Protein AF-A0A917G475-F1 (afdb_monomer)

Radius of gyration: 17.86 Å; Cα contacts (8 Å, |Δi|>4): 282; chains: 1; bounding box: 46×45×44 Å

Structure (mmCIF, N/CA/C/O backbone):
data_AF-A0A917G475-F1
#
_entry.id   AF-A0A917G475-F1
#
loop_
_atom_site.group_PDB
_atom_site.id
_atom_site.type_symbol
_atom_site.label_atom_id
_atom_site.label_alt_id
_atom_site.label_comp_id
_atom_site.label_asym_id
_atom_site.label_entity_id
_atom_site.label_seq_id
_atom_site.pdbx_PDB_ins_code
_atom_site.Cartn_x
_atom_site.Cartn_y
_atom_site.Cartn_z
_atom_site.occupancy
_atom_site.B_iso_or_equiv
_atom_site.auth_seq_id
_atom_site.auth_comp_id
_atom_site.auth_asym_id
_atom_site.auth_atom_id
_atom_site.pdbx_PDB_model_num
ATOM 1 N N . MET A 1 1 ? -3.497 0.082 2.654 1.00 96.75 1 MET A N 1
ATOM 2 C CA . MET A 1 1 ? -2.909 1.349 2.178 1.00 96.75 1 MET A CA 1
ATOM 3 C C . MET A 1 1 ? -2.869 1.284 0.666 1.00 96.75 1 MET A C 1
ATOM 5 O O . MET A 1 1 ? -2.456 0.251 0.159 1.00 96.75 1 MET A O 1
ATOM 9 N N . GLY A 1 2 ? -3.393 2.306 -0.017 1.00 96.62 2 GLY A N 1
ATOM 10 C CA . GLY A 1 2 ? -3.832 2.210 -1.417 1.00 96.62 2 GLY A CA 1
ATOM 11 C C . GLY A 1 2 ? -4.853 1.091 -1.596 1.00 96.62 2 GLY A C 1
ATOM 12 O O . GLY A 1 2 ? -4.632 0.148 -2.344 1.00 96.62 2 GLY A O 1
ATOM 13 N N . ALA A 1 3 ? -5.928 1.133 -0.800 1.00 96.94 3 ALA A N 1
ATOM 14 C CA . ALA A 1 3 ? -6.887 0.031 -0.708 1.00 96.94 3 ALA A CA 1
ATOM 15 C C . ALA A 1 3 ? -7.557 -0.314 -2.051 1.00 96.94 3 ALA A C 1
ATOM 17 O O . ALA A 1 3 ? -7.981 -1.453 -2.246 1.00 96.94 3 ALA A O 1
ATOM 18 N N . GLY A 1 4 ? -7.665 0.645 -2.969 1.00 95.81 4 GLY A N 1
ATOM 19 C CA . GLY A 1 4 ? -8.257 0.488 -4.284 1.00 95.81 4 GLY A CA 1
ATOM 20 C C . GLY A 1 4 ? -9.635 -0.148 -4.188 1.00 95.81 4 GLY A C 1
ATOM 21 O O . GLY A 1 4 ? -10.547 0.364 -3.540 1.00 95.81 4 GLY A O 1
ATOM 22 N N . LEU A 1 5 ? -9.763 -1.316 -4.814 1.00 96.06 5 LEU A N 1
ATOM 23 C CA . LEU A 1 5 ? -10.962 -2.152 -4.787 1.00 96.06 5 LEU A CA 1
ATOM 24 C C . LEU A 1 5 ? -10.826 -3.405 -3.909 1.00 96.06 5 LEU A C 1
ATOM 26 O O . LEU A 1 5 ? -11.651 -4.311 -4.032 1.00 96.06 5 LEU A O 1
ATOM 30 N N . ASP A 1 6 ? -9.820 -3.487 -3.032 1.00 96.81 6 ASP A N 1
ATOM 31 C CA . ASP A 1 6 ? -9.699 -4.604 -2.089 1.00 96.81 6 ASP A CA 1
ATOM 32 C C . ASP A 1 6 ? -10.989 -4.731 -1.263 1.00 96.81 6 ASP A C 1
ATOM 34 O O . ASP A 1 6 ? -11.575 -3.745 -0.829 1.00 96.81 6 ASP A O 1
ATOM 38 N N . THR A 1 7 ? -11.466 -5.954 -1.069 1.00 96.06 7 THR A N 1
ATOM 39 C CA . THR A 1 7 ? -12.686 -6.268 -0.315 1.00 96.06 7 THR A CA 1
ATOM 40 C C . THR A 1 7 ? -12.391 -7.014 0.984 1.00 96.06 7 THR A C 1
ATOM 42 O O . THR A 1 7 ? -13.307 -7.573 1.585 1.00 96.06 7 THR A O 1
ATOM 45 N N . PHE A 1 8 ? -11.137 -7.042 1.452 1.00 96.69 8 PHE A N 1
ATOM 46 C CA . PHE A 1 8 ? -10.737 -7.702 2.698 1.00 96.69 8 PHE A CA 1
ATOM 47 C C . PHE A 1 8 ? -11.656 -7.344 3.875 1.00 96.69 8 PHE A C 1
ATOM 49 O O . PHE A 1 8 ? -12.210 -8.249 4.504 1.00 96.69 8 PHE A O 1
ATOM 56 N N . GLY A 1 9 ? -11.904 -6.048 4.100 1.00 96.12 9 GLY A N 1
ATOM 57 C CA . GLY A 1 9 ? -12.791 -5.553 5.160 1.00 96.12 9 GLY A CA 1
ATOM 58 C C . GLY A 1 9 ? -14.243 -6.041 5.063 1.00 96.12 9 GLY A C 1
ATOM 59 O O . GLY A 1 9 ? -14.955 -6.078 6.060 1.00 96.12 9 GLY A O 1
ATOM 60 N N . PHE A 1 10 ? -14.676 -6.466 3.875 1.00 96.00 10 PHE A N 1
ATOM 61 C CA . PHE A 1 10 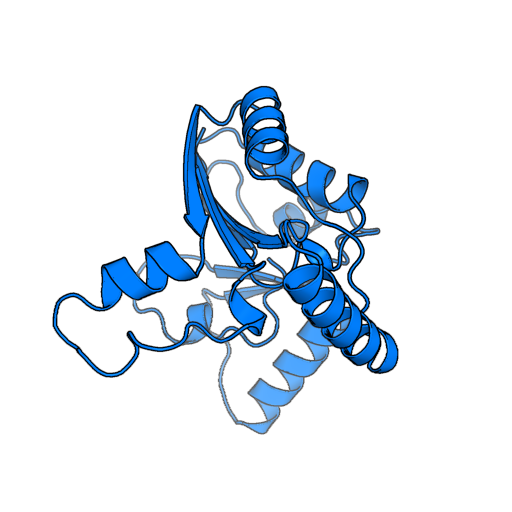? -16.033 -6.936 3.588 1.00 96.00 10 PHE A CA 1
ATOM 62 C C . PHE A 1 10 ? -16.173 -8.459 3.681 1.00 96.00 10 PHE A C 1
ATOM 64 O O . PHE A 1 10 ? -17.289 -8.965 3.780 1.00 96.00 10 PHE A O 1
ATOM 71 N N . ARG A 1 11 ? -15.059 -9.201 3.634 1.00 94.75 11 ARG A N 1
ATOM 72 C CA . ARG A 1 11 ? -15.061 -10.672 3.543 1.00 94.75 11 ARG A CA 1
ATOM 73 C C . ARG A 1 11 ? -14.448 -11.384 4.745 1.00 94.75 11 ARG A C 1
ATOM 75 O O . ARG A 1 11 ? -14.665 -12.585 4.895 1.00 94.75 11 ARG A O 1
ATOM 82 N N . HIS A 1 12 ? -13.659 -10.704 5.579 1.00 93.56 12 HIS A N 1
ATOM 83 C CA . HIS A 1 12 ? -13.027 -11.356 6.726 1.00 93.56 12 HIS A CA 1
ATOM 84 C C . HIS A 1 12 ? -14.031 -11.633 7.857 1.00 93.56 12 HIS A C 1
ATOM 86 O O . HIS A 1 12 ? -14.922 -10.837 8.137 1.00 93.56 12 HIS A O 1
ATOM 92 N N . SER A 1 13 ? -13.844 -12.736 8.587 1.00 92.06 13 SER A N 1
ATOM 93 C CA . SER A 1 13 ? -14.703 -13.126 9.720 1.00 92.06 13 SER A CA 1
ATOM 94 C C . SER A 1 13 ? -14.051 -12.924 11.096 1.00 92.06 13 SER A C 1
ATOM 96 O O . SER A 1 13 ? -14.588 -13.371 12.112 1.00 92.06 13 SER A O 1
ATOM 98 N N . HIS A 1 14 ? -12.876 -12.287 11.153 1.00 93.69 14 HIS A N 1
ATOM 99 C CA . HIS A 1 14 ? -12.138 -12.053 12.396 1.00 93.69 14 HIS A CA 1
ATOM 100 C C . HIS A 1 14 ? -12.883 -11.082 13.322 1.00 93.69 14 HIS A C 1
ATOM 102 O O . HIS A 1 14 ? -13.089 -9.916 12.990 1.00 93.69 14 HIS A O 1
ATOM 108 N N . ARG A 1 15 ? -13.282 -11.562 14.507 1.00 91.31 15 ARG A N 1
ATOM 109 C CA . ARG A 1 15 ? -13.940 -10.734 15.527 1.00 91.31 15 ARG A CA 1
ATOM 110 C C . ARG A 1 15 ? -12.929 -9.801 16.188 1.00 91.31 15 ARG A C 1
ATOM 112 O O . ARG A 1 15 ? -11.849 -10.241 16.560 1.00 91.31 15 ARG A O 1
ATOM 119 N N . GLY A 1 16 ? -13.311 -8.540 16.374 1.00 90.81 16 GLY A N 1
ATOM 120 C CA . GLY A 1 16 ? -12.466 -7.527 17.015 1.00 90.81 16 GLY A CA 1
ATOM 121 C C . GLY A 1 16 ? -11.413 -6.898 16.098 1.00 90.81 16 GLY A C 1
ATOM 122 O O . GLY A 1 16 ? -10.757 -5.955 16.521 1.00 90.81 16 GLY A O 1
ATOM 123 N N . LEU A 1 17 ? -11.284 -7.360 14.849 1.00 94.94 17 LEU A N 1
ATOM 124 C CA . LEU A 1 17 ? -10.421 -6.729 13.853 1.00 94.94 17 LEU A CA 1
ATOM 125 C C . LEU A 1 17 ? -11.104 -5.475 13.293 1.00 94.94 17 LEU A C 1
ATOM 127 O O . LEU A 1 17 ? -12.238 -5.557 12.825 1.00 94.94 17 LEU A O 1
ATOM 131 N N . GLN A 1 18 ? -10.412 -4.338 13.346 1.00 96.44 18 GLN A N 1
ATOM 132 C CA . GLN A 1 18 ? -10.797 -3.106 12.658 1.00 96.44 18 GLN A CA 1
ATOM 133 C C . GLN A 1 18 ? -9.976 -2.975 11.373 1.00 96.44 18 GLN A C 1
ATOM 135 O O . GLN A 1 18 ? -8.765 -3.195 11.389 1.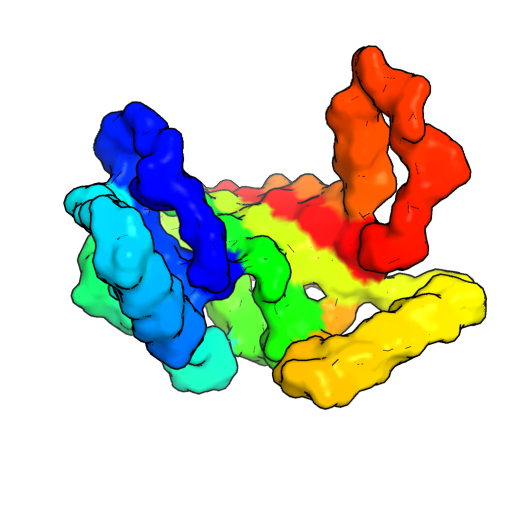00 96.44 18 GLN A O 1
ATOM 140 N N . THR A 1 19 ? -10.627 -2.609 10.273 1.00 97.81 19 THR A N 1
ATOM 141 C CA . THR A 1 19 ? -9.997 -2.400 8.968 1.00 97.81 19 THR A CA 1
ATOM 142 C C . THR A 1 19 ? -10.038 -0.918 8.618 1.00 97.81 19 THR A C 1
ATOM 144 O O . THR A 1 19 ? -11.112 -0.340 8.475 1.00 97.81 19 THR A O 1
ATOM 147 N N . PHE A 1 20 ? -8.864 -0.316 8.434 1.00 98.31 20 PHE A N 1
ATOM 148 C CA . PHE A 1 20 ? -8.720 1.054 7.947 1.00 98.31 20 PHE A CA 1
ATOM 149 C C . PHE A 1 20 ? -8.279 1.025 6.484 1.00 98.31 20 PHE A C 1
ATOM 151 O O . PHE A 1 20 ? -7.160 0.622 6.159 1.00 98.31 20 PHE A O 1
ATOM 158 N N . GLU A 1 21 ? -9.161 1.446 5.586 1.00 98.50 21 GLU A N 1
ATOM 159 C CA . GLU A 1 21 ? -8.865 1.535 4.162 1.00 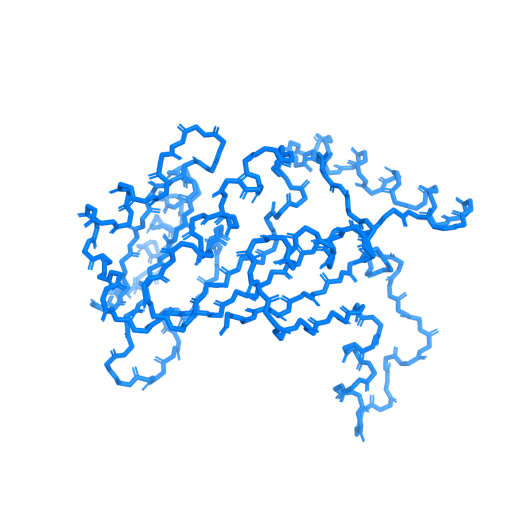98.50 21 GLU A CA 1
ATOM 160 C C . GLU A 1 21 ? -8.322 2.921 3.825 1.00 98.50 21 GLU A C 1
ATOM 162 O O . GLU A 1 21 ? -9.077 3.860 3.578 1.00 98.50 21 GLU A O 1
ATOM 167 N N . VAL A 1 22 ? -6.995 3.037 3.832 1.00 98.50 22 VAL A N 1
ATOM 168 C CA . VAL A 1 22 ? -6.284 4.247 3.403 1.00 98.50 22 VAL A CA 1
ATOM 169 C C . VAL A 1 22 ? -6.168 4.260 1.884 1.00 98.50 22 VAL A C 1
ATOM 171 O O . VAL A 1 22 ? -5.586 3.321 1.331 1.00 98.50 22 VAL A O 1
ATOM 174 N N . ASP A 1 23 ? -6.698 5.287 1.224 1.00 98.38 23 ASP A N 1
ATOM 175 C CA . ASP A 1 23 ? -6.610 5.453 -0.232 1.00 98.38 23 ASP A CA 1
ATOM 176 C C . ASP A 1 23 ? -6.931 6.887 -0.681 1.00 98.38 23 ASP A C 1
ATOM 178 O O . ASP A 1 23 ? -7.527 7.657 0.076 1.00 98.38 23 ASP A O 1
ATOM 182 N N . HIS A 1 24 ? -6.605 7.219 -1.930 1.00 97.50 24 HIS A N 1
ATOM 183 C CA . HIS A 1 24 ? -6.851 8.531 -2.514 1.00 97.50 24 HIS A CA 1
ATOM 184 C C . HIS A 1 24 ? -8.353 8.890 -2.462 1.00 97.50 24 HIS A C 1
ATOM 186 O O . HIS A 1 24 ? -9.199 8.046 -2.799 1.00 97.50 24 HIS A O 1
ATOM 192 N N . PRO A 1 25 ? -8.724 10.142 -2.109 1.00 97.75 25 PRO A N 1
ATOM 193 C CA . PRO A 1 25 ? -10.122 10.549 -1.953 1.00 97.75 25 PRO A CA 1
ATOM 194 C C . PRO A 1 25 ? -11.012 10.209 -3.159 1.00 97.75 25 PRO A C 1
ATOM 196 O O . PRO A 1 25 ? -12.151 9.771 -2.989 1.00 97.75 25 PRO A O 1
ATOM 199 N N . ALA A 1 26 ? -10.490 10.368 -4.381 1.00 96.56 26 ALA A N 1
ATOM 200 C CA . ALA A 1 26 ? -11.229 10.065 -5.609 1.00 96.56 26 ALA A CA 1
ATOM 201 C C . ALA A 1 26 ? -11.511 8.559 -5.781 1.00 96.56 26 ALA A C 1
ATOM 203 O O . ALA A 1 26 ? -12.654 8.178 -6.044 1.00 96.56 26 ALA A O 1
ATOM 204 N N . THR A 1 27 ? -10.505 7.700 -5.581 1.00 95.69 27 THR A N 1
ATOM 205 C CA . THR A 1 27 ? -10.641 6.236 -5.679 1.00 95.69 27 THR A CA 1
ATOM 206 C C . THR A 1 27 ? -11.612 5.716 -4.628 1.00 95.69 27 THR A C 1
ATOM 208 O O . THR A 1 27 ? -12.509 4.922 -4.922 1.00 95.69 27 THR A O 1
ATOM 211 N N . GLN A 1 28 ? -11.504 6.238 -3.408 1.00 97.00 28 GLN A N 1
ATOM 212 C CA . GLN A 1 28 ? -12.368 5.855 -2.304 1.00 97.00 28 GLN A CA 1
ATOM 213 C C . GLN A 1 28 ? -13.823 6.299 -2.523 1.00 97.00 28 GLN A C 1
ATOM 215 O O . GLN A 1 28 ? -14.749 5.518 -2.288 1.00 97.00 28 GLN A O 1
ATOM 220 N N . ALA A 1 29 ? -14.047 7.520 -3.024 1.00 98.06 29 ALA A N 1
ATOM 221 C CA . ALA A 1 29 ? -15.379 7.987 -3.408 1.00 98.06 29 ALA A CA 1
ATOM 222 C C . ALA A 1 29 ? -15.993 7.094 -4.499 1.00 98.06 29 ALA A C 1
ATOM 224 O O . ALA A 1 29 ? -17.162 6.711 -4.397 1.00 98.06 29 ALA A O 1
ATOM 225 N N . TRP A 1 30 ? -15.194 6.701 -5.495 1.00 98.25 30 TRP A N 1
ATOM 226 C CA . TRP A 1 30 ? -15.632 5.790 -6.547 1.00 98.25 30 TRP A CA 1
ATOM 227 C C . TRP A 1 30 ? -16.014 4.411 -5.997 1.00 98.25 30 TRP A C 1
ATOM 229 O O . TRP A 1 30 ? -17.131 3.952 -6.248 1.00 98.25 30 TRP A O 1
ATOM 239 N N . LYS A 1 31 ? -15.163 3.782 -5.173 1.00 98.12 31 LYS A N 1
ATOM 240 C CA . LYS A 1 31 ? -15.474 2.499 -4.517 1.00 98.12 31 LYS A CA 1
ATOM 241 C C . LYS A 1 31 ? -16.774 2.569 -3.718 1.00 98.12 31 LYS A C 1
ATOM 243 O O . LYS A 1 31 ? -17.618 1.686 -3.851 1.00 98.12 31 LYS A O 1
ATOM 248 N N . ARG A 1 32 ? -16.969 3.624 -2.922 1.00 97.88 32 ARG A N 1
ATOM 249 C CA . ARG A 1 32 ? -18.198 3.820 -2.135 1.00 97.88 32 ARG A CA 1
ATOM 250 C C . ARG A 1 32 ? -19.439 3.926 -3.022 1.00 97.88 32 ARG A C 1
ATOM 252 O O . ARG A 1 32 ? -20.456 3.323 -2.692 1.00 97.88 32 ARG A O 1
ATOM 259 N N . GLY A 1 33 ? -19.341 4.618 -4.159 1.00 98.00 33 GLY A N 1
ATOM 260 C CA . GLY A 1 33 ? -20.401 4.643 -5.170 1.00 98.00 33 GLY A CA 1
ATOM 261 C C . GLY A 1 33 ? -20.713 3.247 -5.715 1.00 98.00 33 GLY A C 1
ATOM 262 O O . GLY A 1 33 ? -21.868 2.835 -5.718 1.00 98.00 33 GLY A O 1
ATOM 263 N N . ARG A 1 34 ? -19.685 2.469 -6.079 1.00 98.19 34 ARG A N 1
ATOM 264 C CA . ARG A 1 34 ? -19.862 1.092 -6.575 1.00 98.19 34 ARG A CA 1
ATOM 265 C C . ARG A 1 34 ? -20.490 0.153 -5.546 1.00 98.19 34 ARG A C 1
ATOM 267 O O . ARG A 1 34 ? -21.317 -0.671 -5.924 1.00 98.19 34 ARG A O 1
ATOM 274 N N . LEU A 1 35 ? -20.126 0.279 -4.270 1.00 97.94 35 LEU A N 1
ATOM 275 C CA . LEU A 1 35 ? -20.727 -0.497 -3.179 1.00 97.94 35 LEU A CA 1
ATOM 276 C C . LEU A 1 35 ? -22.213 -0.161 -3.012 1.00 97.94 35 LEU A C 1
ATOM 278 O O . LEU A 1 35 ? -23.038 -1.069 -2.931 1.00 97.94 35 LEU A O 1
ATOM 282 N N . MET A 1 36 ? -22.553 1.131 -3.038 1.00 97.75 36 MET A N 1
ATOM 283 C CA . MET A 1 36 ? -23.937 1.601 -2.971 1.00 97.75 36 MET A CA 1
ATOM 284 C C . MET A 1 36 ? -24.765 1.086 -4.155 1.00 97.75 36 MET A C 1
ATOM 286 O O . MET A 1 36 ? -25.832 0.514 -3.942 1.00 97.75 36 MET A O 1
ATOM 290 N N . ASP A 1 37 ? -24.262 1.227 -5.385 1.00 98.25 37 ASP A N 1
ATOM 291 C CA . ASP A 1 37 ? -24.933 0.742 -6.600 1.00 98.25 37 ASP A CA 1
ATOM 292 C C . ASP A 1 37 ? -25.178 -0.775 -6.563 1.00 98.25 37 ASP A C 1
ATOM 294 O O . ASP A 1 37 ? -26.162 -1.269 -7.113 1.00 98.25 37 ASP A O 1
ATOM 298 N N . ALA A 1 38 ? -24.268 -1.520 -5.931 1.00 97.62 38 ALA A N 1
ATOM 299 C CA . ALA A 1 38 ? -24.351 -2.968 -5.785 1.00 97.62 38 ALA A CA 1
ATOM 300 C C . ALA A 1 38 ? -25.210 -3.420 -4.588 1.00 97.62 38 ALA A C 1
ATOM 302 O O . ALA A 1 38 ? -25.415 -4.622 -4.422 1.00 97.62 38 ALA A O 1
ATOM 303 N N . GLY A 1 39 ? -25.699 -2.496 -3.751 1.00 97.75 39 GLY A N 1
ATOM 304 C CA . GLY A 1 39 ? -26.438 -2.823 -2.529 1.00 97.75 39 GLY A CA 1
ATOM 305 C C . GLY A 1 39 ? -25.588 -3.539 -1.474 1.00 97.75 39 GLY A C 1
ATOM 306 O O . GLY A 1 39 ? -26.106 -4.377 -0.739 1.00 97.75 39 GLY A O 1
ATOM 307 N N . ILE A 1 40 ? -24.282 -3.259 -1.430 1.00 97.50 40 ILE A N 1
ATOM 308 C CA . ILE A 1 40 ? -23.352 -3.842 -0.459 1.00 97.50 40 ILE A CA 1
ATOM 309 C C . ILE A 1 40 ? -23.204 -2.879 0.718 1.00 97.50 40 ILE A C 1
ATOM 311 O O . ILE A 1 40 ? -22.633 -1.795 0.581 1.00 97.50 40 ILE A O 1
ATOM 315 N N . ASP A 1 41 ? -23.680 -3.302 1.886 1.00 96.81 41 ASP A N 1
ATOM 316 C CA . ASP A 1 41 ? -23.515 -2.548 3.124 1.00 96.81 41 ASP A CA 1
ATOM 317 C C . ASP A 1 41 ? -22.049 -2.524 3.573 1.00 96.81 41 ASP A C 1
ATOM 319 O O . ASP A 1 41 ? -21.329 -3.523 3.502 1.00 96.81 41 ASP A O 1
ATOM 323 N N . VAL A 1 42 ? -21.609 -1.371 4.079 1.00 97.12 42 VAL A N 1
ATOM 324 C CA . VAL A 1 42 ? -20.272 -1.212 4.662 1.00 97.12 42 VAL A CA 1
ATOM 325 C C . VAL A 1 42 ? -20.281 -1.784 6.083 1.00 97.12 42 VAL A C 1
ATOM 327 O O . VAL A 1 42 ? -21.045 -1.294 6.920 1.00 97.12 42 VAL A O 1
ATO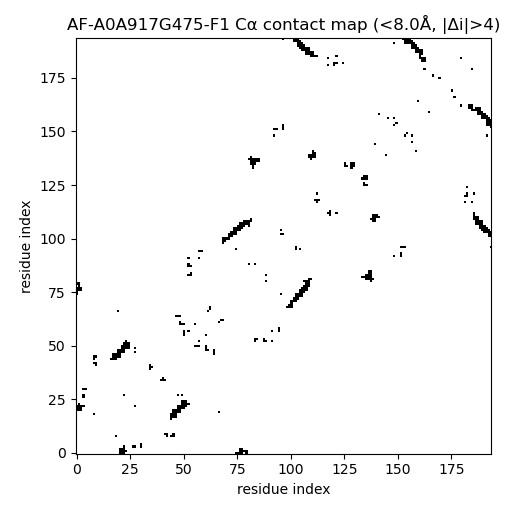M 330 N N . PRO A 1 43 ? -19.447 -2.793 6.399 1.00 96.56 43 PRO A N 1
ATOM 331 C CA . PRO A 1 43 ? -19.368 -3.327 7.752 1.00 96.56 43 PRO A CA 1
ATOM 332 C C . PRO A 1 43 ? -18.920 -2.259 8.751 1.00 96.56 43 PRO A C 1
ATOM 334 O O . PRO A 1 43 ? -18.026 -1.471 8.464 1.00 96.56 43 PRO A O 1
ATOM 337 N N . ALA A 1 44 ? -19.458 -2.295 9.973 1.00 94.94 44 ALA A N 1
ATOM 338 C CA . ALA A 1 44 ? -19.091 -1.348 11.034 1.00 94.94 44 ALA A CA 1
ATOM 339 C C . ALA A 1 44 ? -17.602 -1.396 11.434 1.00 94.94 44 ALA A C 1
ATOM 341 O O . ALA A 1 44 ? -17.113 -0.479 12.081 1.00 94.94 44 ALA A O 1
ATOM 342 N N . ALA A 1 45 ? -16.900 -2.473 11.075 1.00 95.81 45 ALA A N 1
ATOM 343 C CA . ALA A 1 45 ? -15.468 -2.636 11.301 1.00 95.81 45 ALA A CA 1
ATOM 344 C C . ALA A 1 45 ? -14.596 -2.032 10.183 1.00 95.81 45 ALA A C 1
ATOM 346 O O . ALA A 1 45 ? -13.376 -2.142 10.264 1.00 95.81 45 ALA A O 1
ATOM 347 N N . VAL A 1 46 ? -15.190 -1.452 9.132 1.00 98.00 46 VAL A N 1
ATOM 348 C CA . VAL A 1 46 ? -14.471 -0.821 8.017 1.00 98.00 46 VAL A CA 1
ATOM 349 C C . VAL A 1 46 ? -14.565 0.695 8.133 1.00 98.00 46 VAL A C 1
ATOM 351 O O . VAL A 1 46 ? -15.649 1.272 8.046 1.00 98.00 46 VAL A O 1
ATOM 354 N N . THR A 1 47 ? -13.407 1.336 8.249 1.00 98.38 47 THR A N 1
ATOM 355 C CA . THR A 1 47 ? -13.261 2.791 8.242 1.00 98.38 47 THR A CA 1
ATOM 356 C C . THR A 1 47 ? -12.499 3.220 6.997 1.00 98.38 47 THR A C 1
ATOM 358 O O . THR A 1 47 ? -11.367 2.801 6.763 1.00 98.38 47 THR A O 1
ATOM 361 N N . PHE A 1 48 ? -13.115 4.083 6.197 1.00 98.50 48 PHE A N 1
ATOM 362 C CA . PHE A 1 48 ? -12.490 4.707 5.036 1.00 98.50 48 PHE A CA 1
ATOM 363 C C . PHE A 1 48 ? -11.643 5.906 5.473 1.00 98.50 48 PHE A C 1
ATOM 365 O O . PHE A 1 48 ? -12.157 6.809 6.129 1.00 98.50 48 PHE A O 1
ATOM 372 N N . VAL A 1 49 ? -10.363 5.924 5.100 1.00 98.56 49 VAL A N 1
ATOM 373 C CA . VAL A 1 49 ? -9.405 6.979 5.461 1.00 98.56 49 VAL A CA 1
ATOM 374 C C . VAL A 1 49 ? -8.893 7.641 4.172 1.00 98.56 49 VAL A C 1
ATOM 376 O O . VAL A 1 49 ? -8.029 7.071 3.508 1.00 98.56 49 VAL A O 1
ATOM 379 N N . PRO A 1 50 ? -9.460 8.782 3.743 1.00 98.00 50 PRO A N 1
ATOM 380 C CA . PRO A 1 50 ? -9.052 9.439 2.503 1.00 98.00 50 PRO A CA 1
ATOM 381 C C . PRO A 1 50 ? -7.676 10.101 2.677 1.00 98.00 50 PRO A C 1
ATOM 383 O O . PRO A 1 50 ? -7.527 10.968 3.537 1.00 98.00 50 PRO A O 1
ATOM 386 N N . VAL A 1 51 ? -6.687 9.678 1.886 1.00 98.06 51 VAL A N 1
ATOM 387 C CA . VAL A 1 51 ? -5.287 10.143 1.929 1.00 98.06 51 VAL A CA 1
ATOM 388 C C . VAL A 1 51 ? -4.693 10.118 0.527 1.00 98.06 51 VAL A C 1
ATOM 390 O O . VAL A 1 51 ? -4.671 9.066 -0.112 1.00 98.06 51 VAL A O 1
ATOM 393 N N . ASP A 1 52 ? -4.154 11.247 0.083 1.00 97.19 52 ASP A N 1
ATOM 394 C CA . ASP A 1 52 ? -3.123 11.279 -0.953 1.00 97.19 52 ASP A CA 1
ATOM 395 C C . ASP A 1 52 ? -1.739 11.111 -0.300 1.00 97.19 52 ASP A C 1
ATOM 397 O O . ASP A 1 52 ? -1.313 11.950 0.493 1.00 97.19 52 ASP A O 1
ATOM 401 N N . PHE A 1 53 ? -1.034 10.018 -0.611 1.00 95.88 53 PHE A N 1
ATOM 402 C CA . PHE A 1 53 ? 0.280 9.723 -0.022 1.00 95.88 53 PHE A CA 1
ATOM 403 C C . PHE A 1 53 ? 1.360 10.750 -0.392 1.00 95.88 53 PHE A C 1
ATOM 405 O O . PHE A 1 53 ? 2.350 10.852 0.329 1.00 95.88 53 PHE A O 1
ATOM 412 N N . GLU A 1 54 ? 1.192 11.499 -1.485 1.00 95.44 54 GLU A N 1
ATOM 413 C CA . GLU A 1 54 ? 2.168 12.503 -1.927 1.00 95.44 54 GLU A CA 1
ATOM 414 C C . GLU A 1 54 ? 2.041 13.824 -1.158 1.00 95.44 54 GLU A C 1
ATOM 416 O O . GLU A 1 54 ? 3.008 14.580 -1.054 1.00 95.44 54 GLU A O 1
ATOM 421 N N . THR A 1 55 ? 0.854 14.137 -0.628 1.00 95.75 55 THR A N 1
ATOM 422 C CA . THR A 1 55 ? 0.574 15.476 -0.083 1.00 95.75 55 THR A CA 1
ATOM 423 C C . THR A 1 55 ? 0.029 15.483 1.335 1.00 95.75 55 THR A C 1
ATOM 425 O O . THR A 1 55 ? 0.220 16.468 2.056 1.00 95.75 55 THR A O 1
ATOM 428 N N . ASP A 1 56 ? -0.658 14.422 1.753 1.00 96.12 56 ASP A N 1
ATOM 429 C CA . ASP A 1 56 ? -1.354 14.378 3.032 1.00 96.12 56 ASP A CA 1
ATOM 430 C C . ASP A 1 56 ? -0.513 13.723 4.132 1.00 96.12 56 ASP A C 1
ATOM 432 O O . ASP A 1 56 ? 0.324 12.849 3.920 1.00 96.12 56 ASP A O 1
ATOM 436 N N . SER A 1 57 ? -0.784 14.115 5.379 1.00 94.81 57 SER A N 1
ATOM 437 C CA . SER A 1 57 ? -0.182 13.467 6.543 1.00 94.81 57 SER A CA 1
ATOM 438 C C . SER A 1 57 ? -0.945 12.193 6.900 1.00 94.81 57 SER A C 1
ATOM 440 O O . SER A 1 57 ? -2.027 12.260 7.493 1.00 94.81 57 SER A O 1
ATOM 442 N N . LEU A 1 58 ? -0.334 11.037 6.624 1.00 95.25 58 LEU A N 1
ATOM 443 C CA . LEU A 1 58 ? -0.878 9.724 6.985 1.00 95.25 58 LEU A CA 1
ATOM 444 C C . LEU A 1 58 ? -1.193 9.618 8.487 1.00 95.25 58 LEU A C 1
ATOM 446 O O . LEU A 1 58 ? -2.282 9.177 8.853 1.00 95.25 58 LEU A O 1
ATOM 450 N N . THR A 1 59 ? -0.290 10.102 9.349 1.00 93.88 59 THR A N 1
ATOM 451 C CA . THR A 1 59 ? -0.480 10.156 10.809 1.00 93.88 59 THR A CA 1
ATOM 452 C C . THR A 1 59 ? -1.783 10.846 11.187 1.00 93.88 59 THR A C 1
ATOM 454 O O . THR A 1 59 ? -2.629 10.256 11.858 1.00 93.88 59 THR A O 1
ATOM 457 N N . ARG A 1 60 ? -1.966 12.093 10.731 1.00 94.88 60 ARG A N 1
ATOM 458 C CA . ARG A 1 60 ? -3.139 12.896 11.096 1.00 94.88 60 ARG A CA 1
ATOM 459 C C . ARG A 1 60 ? -4.419 12.283 10.555 1.00 94.88 60 ARG A C 1
ATOM 461 O O . ARG A 1 60 ? -5.426 12.289 11.255 1.00 94.88 60 ARG A O 1
ATOM 468 N N . ALA A 1 61 ? -4.387 11.764 9.330 1.00 97.00 61 ALA A N 1
ATOM 469 C CA . ALA A 1 61 ? -5.551 11.147 8.715 1.00 97.00 61 ALA A CA 1
ATOM 470 C C . ALA A 1 61 ? -5.993 9.890 9.476 1.00 97.00 61 ALA A C 1
ATOM 472 O O . ALA A 1 61 ? -7.178 9.743 9.773 1.00 97.00 61 ALA A O 1
ATOM 473 N N . LEU A 1 62 ? -5.057 9.015 9.847 1.00 96.69 62 LEU A N 1
ATOM 474 C CA . LEU A 1 62 ? -5.358 7.809 10.617 1.00 96.69 62 LEU A CA 1
ATOM 475 C C . LEU A 1 62 ? -5.896 8.146 12.014 1.00 96.69 62 LEU A C 1
ATOM 477 O O . LEU A 1 62 ? -6.967 7.658 12.381 1.00 96.69 62 LEU A O 1
ATOM 481 N N . GLU A 1 63 ? -5.218 9.018 12.763 1.00 94.88 63 GLU A N 1
ATOM 482 C CA . GLU A 1 63 ? -5.657 9.441 14.103 1.00 94.88 63 GLU A CA 1
ATOM 483 C C . GLU A 1 63 ? -7.045 10.093 14.070 1.00 94.88 63 GLU A C 1
ATOM 485 O O . GLU A 1 63 ? -7.914 9.759 14.878 1.00 94.88 63 GLU A O 1
ATOM 490 N N . HIS A 1 64 ? -7.290 10.979 13.098 1.00 97.06 64 HIS A N 1
ATOM 491 C CA . HIS A 1 64 ? -8.585 11.637 12.922 1.00 97.06 64 HIS A CA 1
ATOM 492 C C . HIS A 1 64 ? -9.722 10.640 12.662 1.00 97.06 64 HIS A C 1
ATOM 494 O O . HIS A 1 64 ? -10.848 10.859 13.104 1.00 97.06 64 HIS A O 1
ATOM 500 N N . ASN A 1 65 ? -9.424 9.534 11.979 1.00 97.81 65 ASN A N 1
ATOM 501 C CA . ASN A 1 65 ? -10.389 8.480 11.676 1.00 97.81 65 ASN A CA 1
ATOM 502 C C . ASN A 1 65 ? -10.455 7.386 12.757 1.00 97.81 65 ASN A C 1
ATOM 504 O O . ASN A 1 65 ? -11.110 6.366 12.561 1.00 97.81 65 ASN A O 1
ATOM 508 N N . GLY A 1 66 ? -9.823 7.596 13.917 1.00 96.25 66 GLY A N 1
ATOM 509 C CA . GLY A 1 66 ? -9.943 6.710 15.074 1.00 96.25 66 GLY A CA 1
ATOM 510 C C . GLY A 1 66 ? -8.972 5.530 15.085 1.00 96.25 66 GLY A C 1
ATOM 511 O O . GLY A 1 66 ? -9.156 4.609 15.883 1.00 96.25 66 GLY A O 1
ATOM 512 N N . PHE A 1 67 ? -7.936 5.543 14.241 1.00 95.62 67 PHE A N 1
ATOM 513 C CA . PHE A 1 67 ? -6.819 4.613 14.393 1.00 95.62 67 PHE A CA 1
ATOM 514 C C . PHE A 1 67 ? -6.093 4.898 15.712 1.00 95.62 67 PHE A C 1
ATOM 516 O O . PHE A 1 67 ? -5.760 6.043 16.022 1.00 95.62 67 PHE A O 1
ATOM 523 N N . ARG A 1 68 ? -5.839 3.847 16.493 1.00 92.62 68 ARG A N 1
ATOM 524 C C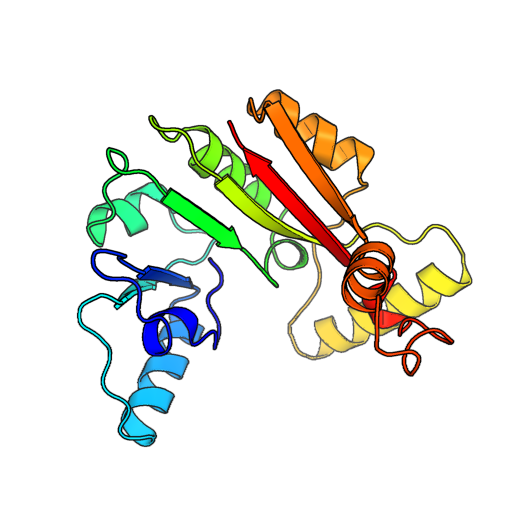A . ARG A 1 68 ? -5.157 3.941 17.786 1.00 92.62 68 ARG A CA 1
ATOM 525 C C . ARG A 1 68 ? -3.771 3.329 17.664 1.00 92.62 68 ARG A C 1
ATOM 527 O O . ARG A 1 68 ? -3.639 2.112 17.662 1.00 92.62 68 ARG A O 1
ATOM 534 N N . SER A 1 69 ? -2.742 4.174 17.636 1.00 89.44 69 SER A N 1
ATOM 535 C CA . SER A 1 69 ? -1.336 3.737 17.588 1.00 89.44 69 SER A CA 1
ATOM 536 C C . SER A 1 69 ? -0.905 2.924 18.814 1.00 89.44 69 SER A C 1
ATOM 538 O O . SER A 1 69 ? 0.109 2.243 18.765 1.00 89.44 69 SER A O 1
ATOM 540 N N . THR A 1 70 ? -1.685 2.952 19.900 1.00 89.31 70 THR A N 1
ATOM 541 C CA . THR A 1 70 ? -1.503 2.122 21.103 1.00 89.31 70 THR A CA 1
ATOM 542 C C . THR A 1 70 ? -2.007 0.679 20.945 1.00 89.31 70 THR A C 1
ATOM 544 O O . THR A 1 70 ? -1.999 -0.081 21.911 1.00 89.31 70 THR A O 1
ATOM 547 N N . GLU A 1 71 ? -2.526 0.300 19.777 1.00 90.06 71 GLU A N 1
ATOM 548 C CA . GLU A 1 71 ? -3.001 -1.055 19.481 1.00 90.06 71 GLU A CA 1
ATOM 549 C C . GLU A 1 71 ? -2.107 -1.707 18.410 1.00 90.06 71 GLU A C 1
ATOM 551 O O . GLU A 1 71 ? -1.582 -1.003 17.547 1.00 90.06 71 GLU A O 1
ATOM 556 N N . PRO A 1 72 ? -1.904 -3.040 18.437 1.00 90.69 72 PRO A N 1
ATOM 557 C CA . PRO A 1 72 ? -1.139 -3.728 17.398 1.00 90.69 72 PRO A CA 1
ATOM 558 C C . PRO A 1 72 ? -1.768 -3.542 16.014 1.00 90.69 72 PRO A C 1
ATOM 560 O O . PRO A 1 72 ? -2.985 -3.672 15.862 1.00 90.69 72 PRO A O 1
ATOM 563 N N . ALA A 1 73 ? -0.938 -3.305 14.998 1.00 93.31 73 ALA A N 1
ATOM 564 C CA . ALA A 1 73 ? -1.391 -3.065 13.632 1.00 93.31 73 ALA A CA 1
ATOM 565 C C . ALA A 1 73 ? -0.530 -3.799 12.595 1.00 93.31 73 ALA A C 1
ATOM 567 O O . ALA A 1 73 ? 0.680 -3.968 12.763 1.00 93.31 73 ALA A O 1
ATOM 568 N N . VAL A 1 74 ? -1.178 -4.198 11.498 1.00 95.75 74 VAL A N 1
ATOM 569 C CA . VAL A 1 74 ? -0.530 -4.707 10.285 1.00 95.75 74 VAL A CA 1
ATOM 570 C C . VAL A 1 74 ? -0.861 -3.757 9.140 1.00 95.75 74 VAL A C 1
ATOM 572 O O . VAL A 1 74 ? -2.031 -3.508 8.845 1.00 95.75 74 VAL A O 1
ATOM 575 N N . PHE A 1 75 ? 0.172 -3.234 8.491 1.00 97.25 75 PHE A N 1
ATOM 576 C CA . PHE A 1 75 ? 0.072 -2.316 7.368 1.00 97.25 75 PHE A CA 1
ATOM 577 C C . PHE A 1 75 ? 0.242 -3.087 6.062 1.00 97.25 75 PHE A C 1
ATOM 579 O O . PHE A 1 75 ? 1.335 -3.530 5.729 1.00 97.25 75 PHE A O 1
ATOM 586 N N . VAL A 1 76 ? -0.840 -3.240 5.303 1.00 97.94 76 VAL A N 1
ATOM 587 C CA . VAL A 1 76 ? -0.803 -3.857 3.968 1.00 97.94 76 VAL A CA 1
ATOM 588 C C . VAL A 1 76 ? -0.812 -2.754 2.913 1.00 97.94 76 VAL A C 1
ATOM 590 O O . VAL A 1 76 ? -1.723 -1.924 2.909 1.00 97.94 76 VAL A O 1
ATOM 593 N N . TRP A 1 77 ? 0.192 -2.723 2.041 1.00 97.88 77 TRP A N 1
ATOM 594 C CA . TRP A 1 77 ? 0.444 -1.651 1.073 1.00 97.88 77 TRP A CA 1
ATOM 595 C C . TRP A 1 77 ? 0.840 -2.223 -0.288 1.00 97.88 77 TRP A C 1
ATOM 597 O O . TRP A 1 77 ? 1.993 -2.177 -0.702 1.00 97.88 77 TRP A O 1
ATOM 607 N N . LEU A 1 78 ? -0.137 -2.847 -0.943 1.00 96.50 78 LEU A N 1
ATOM 608 C CA . LEU A 1 78 ? 0.060 -3.612 -2.170 1.00 96.50 78 LEU A CA 1
ATOM 609 C C . LEU A 1 78 ? -0.428 -2.821 -3.382 1.00 96.50 78 LEU A C 1
ATOM 611 O O . LEU A 1 78 ? -1.522 -2.264 -3.355 1.00 96.50 78 LEU A O 1
ATOM 615 N N . GLY A 1 79 ? 0.356 -2.822 -4.452 1.00 94.69 79 GLY A N 1
ATOM 616 C CA . GLY A 1 79 ? 0.068 -2.135 -5.698 1.00 94.69 79 GLY A CA 1
ATOM 617 C C . GLY A 1 79 ? 0.273 -0.625 -5.641 1.00 94.69 79 GLY A C 1
ATOM 618 O O . GLY A 1 79 ? -0.402 0.076 -6.386 1.00 94.69 79 GLY A O 1
ATOM 619 N N . VAL A 1 80 ? 1.135 -0.111 -4.752 1.00 96.12 80 VAL A N 1
ATOM 620 C CA . VAL A 1 80 ? 1.217 1.342 -4.494 1.00 96.12 80 VAL A CA 1
ATOM 621 C C . VAL A 1 80 ? 2.614 1.918 -4.645 1.00 96.12 80 VAL A C 1
ATOM 623 O O . VAL A 1 80 ? 2.767 2.939 -5.303 1.00 96.12 80 VAL A O 1
ATOM 626 N N . VAL A 1 81 ? 3.629 1.291 -4.043 1.00 96.38 81 VAL A N 1
ATOM 627 C CA . VAL A 1 81 ? 4.950 1.914 -3.842 1.00 96.38 81 VAL A CA 1
ATOM 628 C C . VAL A 1 81 ? 5.536 2.473 -5.135 1.00 96.38 81 VAL A C 1
ATOM 630 O O . VAL A 1 81 ? 5.999 3.606 -5.146 1.00 96.38 81 VAL A O 1
ATOM 633 N N . PHE A 1 82 ? 5.441 1.722 -6.232 1.00 94.75 82 PHE A N 1
ATOM 634 C CA . PHE A 1 82 ? 5.977 2.098 -7.543 1.00 94.75 82 PHE A CA 1
ATOM 635 C C . PHE A 1 82 ? 5.256 3.273 -8.234 1.00 94.75 82 PHE A C 1
ATOM 637 O O . PHE A 1 82 ? 5.770 3.769 -9.235 1.00 94.75 82 PHE A O 1
ATOM 644 N N . TYR A 1 83 ? 4.120 3.748 -7.713 1.00 95.12 83 TYR A N 1
ATOM 645 C CA . TYR A 1 83 ? 3.436 4.978 -8.149 1.00 95.12 83 TYR A CA 1
ATOM 646 C C . TYR A 1 83 ? 3.776 6.198 -7.292 1.00 95.12 83 TYR A C 1
ATOM 648 O O . TYR A 1 83 ? 3.284 7.286 -7.568 1.00 95.12 83 TYR A O 1
ATOM 656 N N . LEU A 1 84 ? 4.585 6.029 -6.248 1.00 95.75 84 LEU A N 1
ATOM 657 C CA . LEU A 1 84 ? 4.955 7.120 -5.360 1.00 95.75 84 LEU A CA 1
ATOM 658 C C . LEU A 1 84 ? 6.360 7.617 -5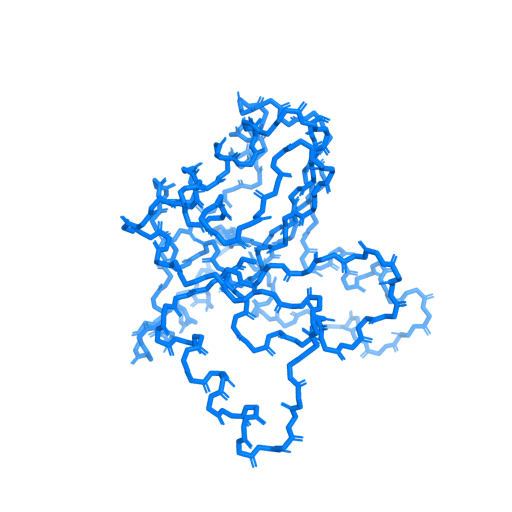.654 1.00 95.75 84 LEU A C 1
ATOM 660 O O . LEU A 1 84 ? 7.227 6.857 -6.102 1.00 95.75 84 LEU A O 1
ATOM 664 N N . THR A 1 85 ? 6.604 8.885 -5.343 1.00 94.44 85 THR A N 1
ATOM 665 C CA . THR A 1 85 ? 7.952 9.431 -5.231 1.00 94.44 85 THR A CA 1
ATOM 666 C C . THR A 1 85 ? 8.743 8.687 -4.144 1.00 94.44 85 THR A C 1
ATOM 668 O O . THR A 1 85 ? 8.158 8.185 -3.177 1.00 94.44 85 THR A O 1
ATOM 671 N N . PRO A 1 86 ? 10.087 8.604 -4.255 1.00 91.56 86 PRO A N 1
ATOM 672 C CA . PRO A 1 86 ? 10.907 7.982 -3.216 1.00 91.56 86 PRO A CA 1
ATOM 673 C C . PRO A 1 86 ? 10.666 8.582 -1.824 1.00 91.56 86 PRO A C 1
ATOM 675 O O . PRO A 1 86 ? 10.625 7.844 -0.844 1.00 91.56 86 PRO A O 1
ATOM 678 N N . ASP A 1 87 ? 10.463 9.901 -1.752 1.00 93.44 87 ASP A N 1
ATOM 679 C CA . ASP A 1 87 ? 10.255 10.627 -0.498 1.00 93.44 87 ASP A CA 1
ATOM 680 C C . ASP A 1 87 ? 8.890 10.305 0.129 1.00 93.44 87 ASP A C 1
ATOM 682 O O . ASP A 1 87 ? 8.824 10.026 1.327 1.00 93.44 87 ASP A O 1
ATOM 686 N N . ALA A 1 88 ? 7.809 10.264 -0.661 1.00 95.81 88 ALA A N 1
ATOM 687 C CA . ALA A 1 88 ? 6.488 9.856 -0.173 1.00 95.81 88 ALA A CA 1
ATOM 688 C C . ALA A 1 88 ? 6.489 8.393 0.299 1.00 95.81 88 ALA A C 1
ATOM 690 O O . ALA A 1 88 ? 5.921 8.054 1.348 1.00 95.81 88 ALA A O 1
ATOM 691 N N . ALA A 1 89 ? 7.185 7.524 -0.444 1.00 95.44 89 ALA A N 1
ATOM 692 C CA . ALA A 1 89 ? 7.311 6.127 -0.071 1.00 95.44 89 ALA A CA 1
ATOM 693 C C . ALA A 1 89 ? 8.077 5.962 1.256 1.00 95.44 89 ALA A C 1
ATOM 695 O O . ALA A 1 89 ? 7.627 5.253 2.162 1.00 95.44 89 ALA A O 1
ATOM 696 N N . LEU A 1 90 ? 9.206 6.664 1.392 1.00 93.75 90 LEU A N 1
ATOM 697 C CA . LEU A 1 90 ? 10.022 6.661 2.602 1.00 93.75 90 LEU A CA 1
ATOM 698 C C . LEU A 1 90 ? 9.265 7.246 3.798 1.00 93.75 90 LEU A C 1
ATOM 700 O O . LEU A 1 90 ? 9.260 6.627 4.857 1.00 93.75 90 LEU A O 1
ATOM 704 N N . SER A 1 91 ? 8.563 8.367 3.627 1.00 95.38 91 SER A N 1
ATOM 705 C CA . SER A 1 91 ? 7.777 8.992 4.699 1.00 95.38 91 SER A CA 1
ATOM 706 C C . SER A 1 91 ? 6.687 8.057 5.241 1.00 95.38 91 SER A C 1
ATOM 708 O O . SER A 1 91 ? 6.455 7.984 6.451 1.00 95.38 91 SER A O 1
ATOM 710 N N . THR A 1 92 ? 6.058 7.269 4.365 1.00 96.00 92 THR A N 1
ATOM 711 C CA . THR A 1 92 ? 5.095 6.238 4.779 1.00 96.00 92 THR A CA 1
ATOM 712 C C . THR A 1 92 ? 5.771 5.132 5.596 1.00 96.00 92 THR A C 1
ATOM 714 O O . THR A 1 92 ? 5.244 4.722 6.631 1.00 96.00 92 THR A O 1
ATOM 717 N N . LEU A 1 93 ? 6.953 4.663 5.180 1.00 95.81 93 LEU A N 1
ATOM 718 C CA . LEU A 1 93 ? 7.715 3.659 5.932 1.00 95.81 93 LEU A CA 1
ATOM 719 C C . LEU A 1 93 ? 8.220 4.198 7.279 1.00 95.81 93 LEU A C 1
ATOM 721 O O . LEU A 1 93 ? 8.175 3.470 8.268 1.00 95.81 93 LEU A O 1
ATOM 725 N N . GLU A 1 94 ? 8.640 5.463 7.346 1.00 95.44 94 GLU A N 1
ATOM 726 C CA . GLU A 1 94 ? 9.009 6.153 8.589 1.00 95.44 94 GLU A CA 1
ATOM 727 C C . GLU A 1 94 ? 7.830 6.223 9.564 1.00 95.44 94 GLU A C 1
ATOM 729 O O . GLU A 1 94 ? 7.993 5.946 10.754 1.00 95.44 94 GLU A O 1
ATOM 734 N N . TYR A 1 95 ? 6.627 6.531 9.070 1.00 94.88 95 TYR A N 1
ATOM 735 C CA . TYR A 1 95 ? 5.417 6.506 9.889 1.00 94.88 95 TYR A CA 1
ATOM 736 C C . TYR A 1 95 ? 5.160 5.120 10.495 1.00 94.88 95 TYR A C 1
ATOM 738 O O . TYR A 1 95 ? 4.848 5.016 11.686 1.00 94.88 95 TYR A O 1
ATOM 746 N N . VAL A 1 96 ? 5.290 4.058 9.694 1.00 95.19 96 VAL A N 1
ATOM 747 C CA . VAL A 1 96 ? 5.086 2.686 10.180 1.00 95.19 96 VAL A CA 1
ATOM 748 C C . VAL A 1 96 ? 6.175 2.289 11.179 1.00 95.19 96 VAL A C 1
ATOM 750 O O . VAL A 1 96 ? 5.866 1.759 12.243 1.00 95.19 96 VAL A O 1
ATOM 753 N N . ALA A 1 97 ? 7.437 2.607 10.891 1.00 93.69 97 ALA A N 1
ATOM 754 C CA . ALA A 1 97 ? 8.556 2.340 11.791 1.00 93.69 97 ALA A CA 1
ATOM 755 C C . ALA A 1 97 ? 8.449 3.100 13.129 1.00 93.69 97 ALA A C 1
ATOM 757 O O . ALA A 1 97 ? 8.951 2.640 14.152 1.00 93.69 97 ALA A O 1
ATOM 758 N N . GLY A 1 98 ? 7.775 4.254 13.139 1.00 92.31 98 GLY A N 1
ATOM 759 C CA . GLY A 1 98 ? 7.558 5.075 14.329 1.00 92.31 98 GLY A CA 1
ATOM 760 C C . GLY A 1 98 ? 6.435 4.608 15.262 1.00 92.31 98 GLY A C 1
ATOM 761 O O . GLY A 1 98 ? 6.183 5.274 16.269 1.00 92.31 98 GLY A O 1
ATOM 762 N N . GLN A 1 99 ? 5.728 3.513 14.956 1.00 90.69 99 GLN A N 1
ATOM 763 C CA . GLN A 1 99 ? 4.636 3.037 15.810 1.00 90.69 99 GLN A CA 1
ATOM 764 C C . GLN A 1 99 ? 5.160 2.488 17.155 1.00 90.69 99 GLN A C 1
ATOM 766 O O . GLN A 1 99 ? 6.174 1.794 17.192 1.00 90.69 99 GLN A O 1
ATOM 771 N N . PRO A 1 100 ? 4.471 2.751 18.285 1.00 84.94 100 PRO A N 1
ATOM 772 C CA . PRO A 1 100 ? 4.968 2.407 19.622 1.00 84.94 100 PRO A CA 1
ATOM 773 C C . PRO A 1 100 ? 4.840 0.916 19.988 1.00 84.94 100 PRO A C 1
ATOM 775 O O . PRO A 1 100 ? 5.356 0.493 21.023 1.00 84.94 100 PRO A O 1
ATOM 778 N N . HIS A 1 101 ? 4.151 0.117 19.171 1.00 80.25 101 HIS A N 1
ATOM 779 C CA . HIS A 1 101 ? 3.986 -1.327 19.352 1.00 80.25 101 HIS A CA 1
ATOM 780 C C . HIS A 1 101 ? 4.613 -2.096 18.187 1.00 80.25 101 HIS A C 1
ATOM 782 O O . HIS A 1 101 ? 4.787 -1.516 17.114 1.00 80.25 101 HIS A O 1
ATOM 788 N N . PRO A 1 102 ? 4.917 -3.401 18.361 1.00 71.56 102 PRO A N 1
ATOM 789 C CA . PRO A 1 102 ? 5.342 -4.241 17.251 1.00 71.56 102 PRO A CA 1
ATOM 790 C C . PRO A 1 102 ? 4.339 -4.131 16.107 1.00 71.56 102 PRO A C 1
ATOM 792 O O . PRO A 1 102 ? 3.149 -4.418 16.275 1.00 71.56 102 PRO A O 1
ATOM 795 N N . THR A 1 103 ? 4.827 -3.673 14.963 1.00 84.50 103 THR A N 1
ATOM 796 C CA . THR A 1 103 ? 4.041 -3.488 13.750 1.00 84.50 103 THR A CA 1
ATOM 797 C C . THR A 1 103 ? 4.700 -4.233 12.611 1.00 84.50 103 THR A C 1
ATOM 799 O O . THR A 1 103 ? 5.920 -4.394 12.545 1.00 84.50 103 THR A O 1
ATOM 802 N N . GLU A 1 104 ? 3.850 -4.743 11.734 1.00 94.12 104 GLU A N 1
ATOM 803 C CA . GLU A 1 104 ? 4.263 -5.421 10.519 1.00 94.12 104 GLU A CA 1
ATOM 804 C C . GLU A 1 104 ? 3.834 -4.578 9.328 1.00 94.12 104 GLU A C 1
ATOM 806 O O . GLU A 1 104 ? 2.711 -4.069 9.300 1.00 94.12 104 GLU A O 1
ATOM 811 N N . VAL A 1 105 ? 4.707 -4.467 8.333 1.00 97.44 105 VAL A N 1
ATOM 812 C CA . VAL A 1 105 ? 4.361 -3.923 7.024 1.00 97.44 105 VAL A CA 1
ATOM 813 C C . VAL A 1 105 ? 4.574 -4.981 5.955 1.00 97.44 105 VAL A C 1
ATOM 815 O O . VAL A 1 105 ? 5.601 -5.659 5.931 1.00 97.44 105 VAL A O 1
ATOM 818 N N . VAL A 1 106 ? 3.590 -5.116 5.071 1.00 98.19 106 VAL A N 1
ATOM 819 C CA . VAL A 1 106 ? 3.656 -5.956 3.877 1.00 98.19 106 VAL A CA 1
ATOM 820 C C . VAL A 1 106 ? 3.390 -5.080 2.667 1.00 98.19 106 VAL A C 1
ATOM 822 O O . VAL A 1 106 ? 2.323 -4.473 2.571 1.00 98.19 106 VAL A O 1
ATOM 825 N N . PHE A 1 107 ? 4.343 -5.013 1.747 1.00 98.06 107 PHE A N 1
ATOM 826 C CA . PHE A 1 107 ? 4.237 -4.188 0.550 1.00 98.06 107 PHE A CA 1
ATOM 827 C C . PHE A 1 107 ? 4.954 -4.830 -0.630 1.00 98.06 107 PHE A C 1
ATOM 829 O O . PHE A 1 107 ? 5.850 -5.655 -0.452 1.00 98.06 107 PHE A O 1
ATOM 836 N N . ASP A 1 108 ? 4.551 -4.465 -1.838 1.00 97.06 108 ASP A N 1
ATOM 837 C CA . ASP A 1 108 ? 5.226 -4.861 -3.064 1.00 97.06 108 ASP A CA 1
ATOM 838 C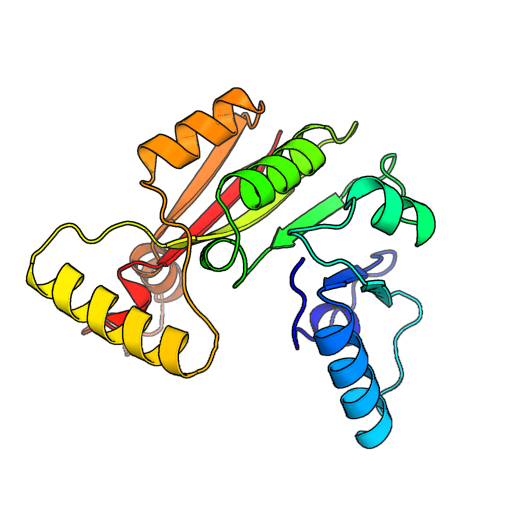 C . ASP A 1 108 ? 5.994 -3.689 -3.676 1.00 97.06 108 ASP A C 1
ATOM 840 O O . ASP A 1 108 ? 5.702 -2.514 -3.453 1.00 97.06 108 ASP A O 1
ATOM 844 N N . TYR A 1 109 ? 7.026 -4.019 -4.440 1.00 96.56 109 TYR A N 1
ATOM 845 C CA . TYR A 1 109 ? 7.828 -3.042 -5.159 1.00 96.56 109 TYR A CA 1
ATOM 846 C C . TYR A 1 109 ? 8.321 -3.623 -6.483 1.00 96.56 109 TYR A C 1
ATOM 848 O O . TYR A 1 109 ? 8.266 -4.836 -6.722 1.00 96.56 109 TYR A O 1
ATOM 856 N N . LEU A 1 110 ? 8.802 -2.736 -7.355 1.00 95.00 110 LEU A N 1
ATOM 857 C CA . LEU A 1 110 ? 9.443 -3.116 -8.605 1.00 95.00 110 LEU A CA 1
ATOM 858 C C . LEU A 1 110 ? 10.962 -3.039 -8.466 1.00 95.00 110 LEU A C 1
ATOM 860 O O . LEU A 1 110 ? 11.504 -2.009 -8.062 1.00 95.00 110 LEU A O 1
ATOM 864 N N . GLN A 1 111 ? 11.654 -4.111 -8.841 1.00 94.19 111 GLN A N 1
ATOM 865 C CA . GLN A 1 111 ? 13.107 -4.113 -8.978 1.00 94.19 111 GLN A CA 1
ATOM 866 C C . GLN A 1 111 ? 13.539 -3.675 -10.387 1.00 94.19 111 GLN A C 1
ATOM 868 O O . GLN A 1 111 ? 12.844 -3.979 -11.363 1.00 94.19 111 GLN A O 1
ATOM 873 N N . PRO A 1 112 ? 14.692 -2.995 -10.530 1.00 92.19 112 PRO A N 1
ATOM 874 C CA . PRO A 1 112 ? 15.268 -2.702 -11.837 1.00 92.19 112 PRO A CA 1
ATOM 875 C C . PRO A 1 112 ? 15.552 -3.973 -12.647 1.00 92.19 112 PRO A C 1
ATOM 877 O O . PRO A 1 112 ? 15.902 -5.017 -12.102 1.00 92.19 112 PRO A O 1
ATOM 880 N N . ALA A 1 113 ? 15.464 -3.873 -13.973 1.00 89.56 113 ALA A N 1
ATOM 881 C CA . ALA A 1 113 ? 15.816 -4.973 -14.863 1.00 89.56 113 ALA A CA 1
ATOM 882 C C . ALA A 1 113 ? 17.331 -5.262 -14.870 1.00 89.56 113 ALA A C 1
ATOM 884 O O . ALA A 1 113 ? 18.151 -4.344 -14.944 1.00 89.56 113 ALA A O 1
ATOM 885 N N . HIS A 1 114 ? 17.694 -6.549 -14.880 1.00 86.94 114 HIS A N 1
ATOM 886 C CA . HIS A 1 114 ? 19.091 -7.012 -14.875 1.00 86.94 114 HIS A CA 1
ATOM 887 C C . HIS A 1 114 ? 19.612 -7.473 -16.247 1.00 86.94 114 HIS A C 1
ATOM 889 O O . HIS A 1 114 ? 20.817 -7.638 -16.414 1.00 86.94 114 HIS A O 1
ATOM 895 N N . THR A 1 115 ? 18.728 -7.672 -17.230 1.00 87.94 115 THR A N 1
ATOM 896 C CA . THR A 1 115 ? 19.078 -8.029 -18.617 1.00 87.94 115 THR A CA 1
ATOM 897 C C . THR A 1 115 ? 18.472 -7.031 -19.597 1.00 87.94 115 THR A C 1
ATOM 899 O O . THR A 1 115 ? 17.487 -6.368 -19.264 1.00 87.94 115 THR A O 1
ATOM 902 N N . ASP A 1 116 ? 19.033 -6.937 -20.803 1.00 88.75 116 ASP A N 1
ATOM 903 C CA . ASP A 1 116 ? 18.513 -6.052 -21.855 1.00 88.75 116 ASP A CA 1
ATOM 904 C C . ASP A 1 116 ? 17.078 -6.433 -22.246 1.00 88.75 116 ASP A C 1
ATOM 906 O O . ASP A 1 116 ? 16.199 -5.578 -22.257 1.00 88.75 116 ASP A O 1
ATOM 910 N N . GLU A 1 117 ? 16.801 -7.728 -22.418 1.00 87.12 117 GLU A N 1
ATOM 911 C CA . GLU A 1 117 ? 15.451 -8.245 -22.687 1.00 87.12 117 GLU A CA 1
ATOM 912 C C . GLU A 1 117 ? 14.449 -7.848 -21.586 1.00 87.12 117 GLU A C 1
ATOM 914 O O . GLU A 1 117 ? 13.358 -7.346 -21.863 1.00 87.12 117 GLU A O 1
ATOM 919 N N . SER A 1 118 ? 14.828 -8.010 -20.312 1.00 86.44 118 SER A N 1
ATOM 920 C CA . SER A 1 118 ? 13.961 -7.626 -19.189 1.00 86.44 118 SER A CA 1
ATOM 921 C C . SER A 1 118 ? 13.757 -6.113 -19.128 1.00 86.44 118 SER A C 1
ATOM 923 O O . SER A 1 118 ? 12.697 -5.654 -18.706 1.00 86.44 118 SER A O 1
ATOM 925 N N . ARG A 1 119 ? 14.759 -5.329 -19.543 1.00 90.38 119 ARG A N 1
ATOM 926 C CA . ARG A 1 119 ? 14.685 -3.867 -19.582 1.00 90.38 119 ARG A CA 1
ATOM 927 C C . ARG A 1 119 ? 13.724 -3.399 -20.663 1.00 90.38 119 ARG A C 1
ATOM 929 O O . ARG A 1 119 ? 12.888 -2.548 -20.379 1.00 90.38 119 ARG A O 1
ATOM 936 N N . GLU A 1 120 ? 13.804 -3.975 -21.858 1.00 89.88 120 GLU A N 1
ATOM 937 C CA . GLU A 1 120 ? 12.871 -3.690 -22.951 1.00 89.88 120 GLU A CA 1
ATOM 938 C C . GLU A 1 120 ? 11.432 -4.032 -22.553 1.00 89.88 120 GLU A C 1
ATOM 940 O O . GLU A 1 120 ? 10.530 -3.210 -22.730 1.00 89.88 120 GLU A O 1
ATOM 945 N N . HIS A 1 121 ? 11.215 -5.199 -21.938 1.00 87.25 121 HIS A N 1
ATOM 946 C CA . HIS A 1 121 ? 9.889 -5.595 -21.465 1.00 87.25 121 HIS A CA 1
ATOM 947 C C . HIS A 1 121 ? 9.348 -4.644 -20.387 1.00 87.25 121 HIS A C 1
ATOM 949 O O . HIS A 1 121 ? 8.196 -4.204 -20.456 1.00 87.25 121 HIS A O 1
ATOM 955 N N . LEU A 1 122 ? 10.176 -4.321 -19.387 1.00 89.50 122 LEU A N 1
ATOM 956 C CA . LEU A 1 122 ? 9.792 -3.446 -18.283 1.00 89.50 122 LEU A CA 1
ATOM 957 C C . LEU A 1 122 ? 9.471 -2.033 -18.781 1.00 89.50 122 LEU A C 1
ATOM 959 O O . LEU A 1 122 ? 8.442 -1.484 -18.393 1.00 89.50 122 LEU A O 1
ATOM 963 N N . GLN A 1 123 ? 10.288 -1.490 -19.690 1.00 91.12 123 GLN A N 1
ATOM 964 C CA . GLN A 1 123 ? 10.054 -0.183 -20.305 1.00 91.12 123 GLN A CA 1
ATOM 965 C C . GLN A 1 123 ? 8.759 -0.176 -21.120 1.00 91.12 123 GLN A C 1
ATOM 967 O O . GLN A 1 123 ? 7.916 0.692 -20.917 1.00 91.12 123 GLN A O 1
ATOM 972 N N . ALA A 1 124 ? 8.541 -1.182 -21.974 1.00 90.81 124 ALA A N 1
ATOM 973 C CA . ALA A 1 124 ? 7.320 -1.274 -22.772 1.00 90.81 124 ALA A CA 1
ATOM 974 C C . ALA A 1 124 ? 6.056 -1.355 -21.899 1.00 90.81 124 ALA A C 1
ATOM 976 O O . ALA A 1 124 ? 4.996 -0.858 -22.286 1.00 90.81 124 ALA A O 1
ATOM 977 N N . ARG A 1 125 ? 6.144 -1.985 -20.722 1.00 89.12 125 ARG A N 1
ATOM 978 C CA . ARG A 1 125 ? 5.049 -2.001 -19.748 1.00 89.12 125 ARG A CA 1
ATOM 979 C C . ARG A 1 125 ? 4.877 -0.648 -19.059 1.00 89.12 125 ARG A C 1
ATOM 981 O O . ARG A 1 125 ? 3.740 -0.188 -18.966 1.00 89.12 125 ARG A O 1
ATOM 988 N N . ALA A 1 126 ? 5.966 -0.025 -18.614 1.00 91.12 126 ALA A N 1
ATOM 989 C CA . ALA A 1 126 ? 5.941 1.295 -17.994 1.00 91.12 126 ALA A CA 1
ATOM 990 C C . ALA A 1 126 ? 5.318 2.342 -18.934 1.00 91.12 126 ALA A C 1
ATOM 992 O O . ALA A 1 126 ? 4.429 3.077 -18.517 1.00 91.12 126 ALA A O 1
ATOM 993 N N . ASP A 1 127 ? 5.684 2.335 -20.220 1.00 92.62 127 ASP A N 1
ATOM 994 C CA . ASP A 1 127 ? 5.147 3.255 -21.232 1.00 92.62 127 ASP A CA 1
ATOM 995 C C . ASP A 1 127 ? 3.633 3.082 -21.428 1.00 92.62 127 ASP A C 1
ATOM 997 O O . ASP A 1 127 ? 2.895 4.063 -21.533 1.00 92.62 127 ASP A O 1
ATOM 1001 N N . ARG A 1 128 ? 3.142 1.833 -21.446 1.00 91.81 128 ARG A N 1
ATOM 1002 C CA . ARG A 1 128 ? 1.700 1.547 -21.557 1.00 91.81 128 ARG A CA 1
ATOM 1003 C C . ARG A 1 128 ? 0.922 2.069 -20.355 1.00 91.81 128 ARG A C 1
ATOM 1005 O O . ARG A 1 128 ? -0.167 2.605 -20.537 1.00 91.81 128 ARG A O 1
ATOM 1012 N N . LEU A 1 129 ? 1.457 1.885 -19.150 1.00 89.88 129 LEU A N 1
ATOM 1013 C CA . LEU A 1 129 ? 0.807 2.346 -17.925 1.00 89.88 129 LEU A CA 1
ATOM 1014 C C . LEU A 1 129 ? 0.861 3.873 -17.816 1.00 89.88 129 LEU A C 1
ATOM 1016 O O . LEU A 1 129 ? -0.166 4.493 -17.556 1.00 89.88 129 LEU A O 1
ATOM 1020 N N . ALA A 1 130 ? 1.989 4.495 -18.162 1.00 91.94 130 ALA A N 1
ATOM 1021 C CA . ALA A 1 130 ? 2.108 5.948 -18.237 1.00 91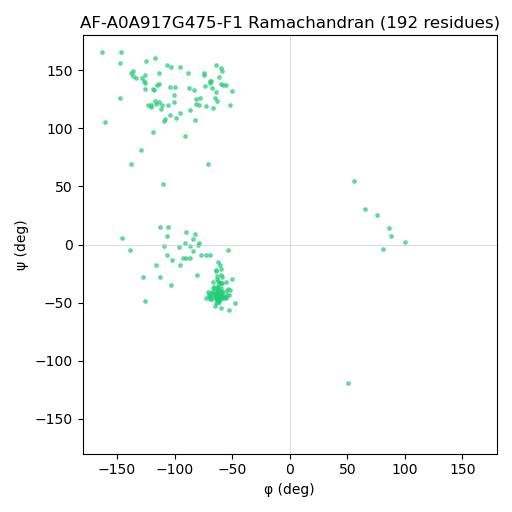.94 130 ALA A CA 1
ATOM 1022 C C . ALA A 1 130 ? 1.103 6.562 -19.228 1.00 91.94 130 ALA A C 1
ATOM 1024 O O . ALA A 1 130 ? 0.460 7.561 -18.913 1.00 91.94 130 ALA A O 1
ATOM 1025 N N . ALA A 1 131 ? 0.892 5.936 -20.392 1.00 92.44 131 ALA A N 1
ATOM 1026 C CA . ALA A 1 131 ? -0.124 6.369 -21.356 1.00 92.44 131 ALA A CA 1
ATOM 1027 C C . ALA A 1 131 ? -1.567 6.256 -20.820 1.00 92.44 131 ALA A C 1
ATOM 1029 O O . ALA A 1 131 ? -2.454 6.959 -21.303 1.00 92.44 131 ALA A O 1
ATOM 1030 N N . ALA A 1 132 ? -1.800 5.395 -19.826 1.00 89.81 132 ALA A N 1
ATOM 1031 C CA . ALA A 1 132 ? -3.072 5.256 -19.120 1.00 89.81 132 ALA A CA 1
ATOM 1032 C C . ALA A 1 132 ? -3.184 6.152 -17.868 1.00 89.81 132 ALA A C 1
ATOM 1034 O O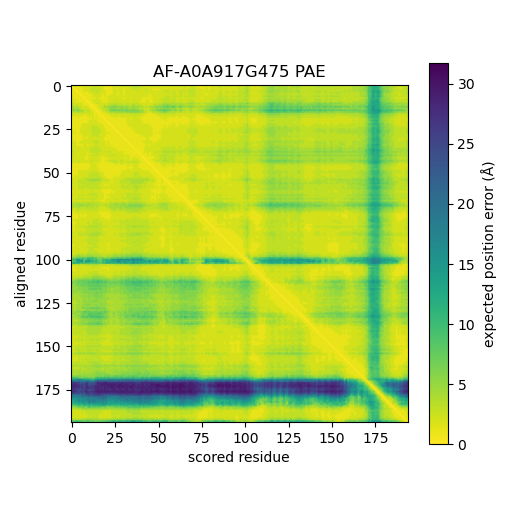 . ALA A 1 132 ? -4.212 6.112 -17.198 1.00 89.81 132 ALA A O 1
ATOM 1035 N N . GLY A 1 133 ? -2.165 6.967 -17.564 1.00 88.62 133 GLY A N 1
ATOM 1036 C CA . GLY A 1 133 ? -2.118 7.824 -16.372 1.00 88.62 133 GLY A CA 1
ATOM 1037 C C . GLY A 1 133 ? -1.536 7.158 -15.120 1.00 88.62 133 GLY A C 1
ATOM 1038 O O . GLY A 1 133 ? -1.539 7.770 -14.062 1.00 88.62 133 GLY A O 1
ATOM 1039 N N . GLU A 1 134 ? -1.004 5.944 -15.247 1.00 88.50 134 GLU A N 1
ATOM 1040 C CA . GLU A 1 134 ? -0.481 5.102 -14.161 1.00 88.50 134 GLU A CA 1
ATOM 1041 C C . GLU A 1 134 ? 1.053 5.006 -14.269 1.00 88.50 134 GLU A C 1
ATOM 1043 O O . GLU A 1 134 ? 1.634 3.925 -14.388 1.00 88.50 134 GLU A O 1
ATOM 1048 N N . ALA A 1 135 ? 1.738 6.148 -14.357 1.00 90.88 135 ALA A N 1
ATOM 1049 C CA . ALA A 1 135 ? 3.188 6.164 -14.545 1.00 90.88 135 ALA A CA 1
ATOM 1050 C C . ALA A 1 135 ? 3.919 5.615 -13.309 1.00 90.88 135 ALA A C 1
ATOM 1052 O O . ALA A 1 135 ? 3.630 5.994 -12.179 1.00 90.88 135 ALA A O 1
ATOM 1053 N N . TRP A 1 136 ? 4.905 4.745 -13.529 1.00 93.12 136 TRP A N 1
ATOM 1054 C CA . TRP A 1 136 ? 5.774 4.272 -12.454 1.00 93.12 136 TRP A CA 1
ATOM 1055 C C . TRP A 1 136 ? 6.905 5.260 -12.181 1.00 93.12 136 TRP A C 1
ATOM 1057 O O . TRP A 1 136 ? 7.592 5.704 -13.104 1.00 93.12 136 TRP A O 1
ATOM 1067 N N . HIS A 1 137 ? 7.126 5.559 -10.905 1.00 90.75 137 HIS A N 1
ATOM 1068 C CA . HIS A 1 137 ? 8.083 6.559 -10.438 1.00 90.75 137 HIS A CA 1
ATOM 1069 C C . HIS A 1 137 ? 9.267 5.957 -9.681 1.00 90.75 137 HIS A C 1
ATOM 1071 O O . HIS A 1 137 ? 10.361 6.522 -9.718 1.00 90.75 137 HIS A O 1
ATOM 1077 N N . THR A 1 138 ? 9.085 4.808 -9.030 1.00 91.12 138 THR A N 1
ATOM 1078 C CA . THR A 1 138 ? 10.104 4.216 -8.157 1.00 91.12 138 THR A CA 1
ATOM 1079 C C . THR A 1 138 ? 10.403 2.762 -8.481 1.00 91.12 138 THR A C 1
ATOM 1081 O O . THR A 1 138 ? 9.533 1.959 -8.815 1.00 91.12 138 THR A O 1
ATOM 1084 N N . TYR A 1 139 ? 11.684 2.435 -8.330 1.00 93.88 139 TYR A N 1
ATOM 1085 C CA . TYR A 1 139 ? 12.220 1.084 -8.346 1.00 93.88 139 TYR A CA 1
ATOM 1086 C C . TYR A 1 139 ? 13.223 0.966 -7.205 1.00 93.88 139 TYR A C 1
ATOM 1088 O O . TYR A 1 139 ? 13.964 1.913 -6.936 1.00 93.88 139 TYR A O 1
ATOM 1096 N N . PHE A 1 140 ? 13.301 -0.204 -6.582 1.00 94.94 140 PHE A N 1
ATOM 1097 C CA . PHE A 1 140 ? 14.290 -0.478 -5.543 1.00 94.94 140 PHE A CA 1
ATOM 1098 C C . PHE A 1 140 ? 15.077 -1.733 -5.888 1.00 94.94 140 PHE A C 1
ATOM 1100 O O . PHE A 1 140 ? 14.510 -2.721 -6.344 1.00 94.94 140 PHE A O 1
ATOM 1107 N N . THR A 1 141 ? 16.389 -1.727 -5.663 1.00 95.12 141 THR A N 1
ATOM 1108 C CA . THR A 1 141 ? 17.108 -3.003 -5.598 1.00 95.12 141 THR A CA 1
ATOM 1109 C C . THR A 1 141 ? 16.780 -3.678 -4.258 1.00 95.12 141 THR A C 1
ATOM 1111 O O . THR A 1 141 ? 16.590 -2.965 -3.265 1.00 95.12 141 THR A O 1
ATOM 1114 N N . PRO A 1 142 ? 16.735 -5.023 -4.186 1.00 95.56 142 PRO A N 1
ATOM 1115 C CA . PRO A 1 142 ? 16.488 -5.717 -2.919 1.00 95.56 142 PRO A CA 1
ATOM 1116 C C . PRO A 1 142 ? 17.476 -5.316 -1.816 1.00 95.56 142 PRO A C 1
ATOM 1118 O O . PRO A 1 142 ? 17.084 -5.082 -0.673 1.00 95.56 142 PRO A O 1
ATOM 1121 N N . ASP A 1 143 ? 18.753 -5.148 -2.170 1.00 96.56 143 ASP A N 1
ATOM 1122 C CA . ASP A 1 143 ? 19.803 -4.762 -1.225 1.00 96.56 143 ASP A CA 1
ATOM 1123 C C . ASP A 1 143 ? 19.633 -3.331 -0.700 1.00 96.56 143 ASP A C 1
ATOM 1125 O O . ASP A 1 143 ? 19.849 -3.078 0.491 1.00 96.56 143 ASP A O 1
ATOM 1129 N N . ASP A 1 144 ? 19.253 -2.380 -1.560 1.00 95.81 144 ASP A N 1
ATOM 1130 C CA . ASP A 1 144 ? 19.025 -0.996 -1.139 1.00 95.81 144 ASP A CA 1
ATOM 1131 C C . ASP A 1 144 ? 17.769 -0.881 -0.273 1.00 95.81 144 ASP A C 1
ATOM 1133 O O . ASP A 1 144 ? 17.819 -0.226 0.771 1.00 95.81 144 ASP A O 1
ATOM 1137 N N . LEU A 1 145 ? 16.675 -1.560 -0.638 1.00 96.69 145 LEU A N 1
ATOM 1138 C CA . LEU A 1 145 ? 15.449 -1.563 0.161 1.00 96.69 145 LEU A CA 1
ATOM 1139 C C . LEU A 1 145 ? 15.684 -2.199 1.534 1.00 96.69 145 LEU A C 1
ATOM 1141 O O . LEU A 1 145 ? 15.344 -1.610 2.560 1.00 96.69 145 LEU A O 1
ATOM 1145 N N . ALA A 1 146 ? 16.340 -3.361 1.580 1.00 97.38 146 ALA A N 1
ATOM 1146 C CA . ALA A 1 146 ? 16.665 -4.025 2.838 1.00 97.38 146 ALA A CA 1
ATOM 1147 C C . ALA A 1 146 ? 17.594 -3.174 3.719 1.00 97.38 146 ALA A C 1
ATOM 1149 O O . ALA A 1 146 ? 17.529 -3.249 4.947 1.00 97.38 146 ALA A O 1
ATOM 1150 N N . ARG A 1 147 ? 18.476 -2.361 3.127 1.00 97.50 147 ARG A N 1
ATOM 1151 C CA . ARG A 1 147 ? 19.305 -1.406 3.876 1.00 97.50 147 ARG A CA 1
ATOM 1152 C C . ARG A 1 147 ? 18.466 -0.271 4.455 1.00 97.50 147 ARG A C 1
ATOM 1154 O O . ARG A 1 147 ? 18.625 0.028 5.634 1.00 97.50 147 ARG A O 1
ATOM 1161 N N . GLN A 1 148 ? 17.576 0.322 3.660 1.00 96.25 148 GLN A N 1
ATOM 1162 C CA . GLN A 1 148 ? 16.684 1.396 4.110 1.00 96.25 148 GLN A CA 1
ATOM 1163 C C . GLN A 1 148 ? 15.771 0.926 5.248 1.00 96.25 148 GLN A C 1
ATOM 1165 O O . GLN A 1 148 ? 15.725 1.566 6.294 1.00 96.25 148 GLN A O 1
ATOM 1170 N N . LEU A 1 149 ? 15.143 -0.244 5.110 1.00 96.69 149 LEU A N 1
ATOM 1171 C CA . LEU A 1 149 ? 14.303 -0.826 6.160 1.00 96.69 149 LEU A CA 1
ATOM 1172 C C . LEU A 1 149 ? 15.082 -1.061 7.467 1.00 96.69 149 LEU A C 1
ATOM 1174 O O . LEU A 1 149 ? 14.583 -0.751 8.545 1.00 96.69 149 LEU A O 1
ATOM 1178 N N . ARG A 1 150 ? 16.334 -1.531 7.394 1.00 97.00 150 ARG A N 1
ATOM 1179 C CA . ARG A 1 150 ? 17.178 -1.681 8.594 1.00 97.00 150 ARG A CA 1
ATOM 1180 C C . ARG A 1 150 ? 17.532 -0.347 9.246 1.00 97.00 150 ARG A C 1
ATOM 1182 O O . ARG A 1 150 ? 17.589 -0.283 10.469 1.00 97.00 150 ARG A O 1
ATOM 1189 N N . VAL A 1 151 ? 17.766 0.708 8.461 1.00 96.88 151 VAL A N 1
ATOM 1190 C CA . VAL A 1 151 ? 18.003 2.064 8.994 1.00 96.88 151 VAL A CA 1
ATOM 1191 C C . VAL A 1 151 ? 16.774 2.579 9.745 1.00 96.88 151 VAL A C 1
ATOM 1193 O O . VAL A 1 151 ? 16.927 3.208 10.787 1.00 96.88 151 VAL A O 1
ATOM 1196 N N . LEU A 1 152 ? 15.573 2.252 9.262 1.00 95.44 152 LEU A N 1
ATOM 1197 C CA . LEU A 1 152 ? 14.310 2.563 9.937 1.00 95.44 152 LEU A CA 1
ATOM 1198 C C . LEU A 1 152 ? 14.053 1.704 11.188 1.00 95.44 152 LEU A C 1
ATOM 1200 O O . LEU A 1 152 ? 13.138 1.999 11.947 1.00 95.44 152 LEU A O 1
ATOM 1204 N N . GLY A 1 153 ? 14.862 0.670 11.431 1.00 94.94 153 GLY A N 1
ATOM 1205 C CA . GLY A 1 153 ? 14.775 -0.174 12.622 1.00 94.94 153 GLY A CA 1
ATOM 1206 C C . GLY A 1 153 ? 14.054 -1.506 12.424 1.00 94.94 153 GLY A C 1
ATOM 1207 O O . GLY A 1 153 ? 13.953 -2.262 13.385 1.00 94.94 153 GLY A O 1
ATOM 1208 N N . PHE A 1 154 ? 13.603 -1.845 11.210 1.00 95.06 154 PHE A N 1
ATOM 1209 C CA . PHE A 1 154 ? 13.039 -3.171 10.940 1.00 95.06 154 PHE A CA 1
ATOM 1210 C C . PHE A 1 154 ? 14.114 -4.255 11.102 1.00 95.06 154 PHE A C 1
ATOM 1212 O O . PHE A 1 154 ? 15.180 -4.197 10.476 1.00 95.06 154 PHE A O 1
ATOM 1219 N N . THR A 1 155 ? 13.830 -5.259 11.931 1.00 94.19 155 THR A N 1
ATOM 1220 C CA . THR A 1 155 ? 14.794 -6.302 12.312 1.00 94.19 155 THR A CA 1
ATOM 1221 C C . THR A 1 155 ? 14.558 -7.621 11.581 1.00 94.19 155 THR A C 1
ATOM 1223 O O . THR A 1 155 ? 15.521 -8.296 11.208 1.00 94.19 155 THR A O 1
ATOM 1226 N N . HIS A 1 156 ? 13.298 -7.968 11.310 1.00 95.88 156 HIS A N 1
ATOM 1227 C CA . HIS A 1 156 ? 12.924 -9.154 10.545 1.00 95.88 156 HIS A CA 1
ATOM 1228 C C . HIS A 1 156 ? 12.395 -8.742 9.170 1.00 95.88 156 HIS A C 1
ATOM 1230 O O . HIS A 1 156 ? 11.283 -8.230 9.062 1.00 95.88 156 HIS A O 1
ATOM 1236 N N . ILE A 1 157 ? 13.179 -8.989 8.118 1.00 97.50 157 ILE A N 1
ATOM 1237 C CA . ILE A 1 157 ? 12.837 -8.648 6.730 1.00 97.50 157 ILE A CA 1
ATOM 1238 C C . ILE A 1 157 ? 12.815 -9.931 5.904 1.00 97.50 157 ILE A C 1
ATOM 1240 O O . ILE A 1 157 ? 13.835 -10.605 5.759 1.00 97.50 157 ILE A O 1
ATOM 1244 N N . GLU A 1 158 ? 11.652 -10.241 5.351 1.00 97.38 158 GLU A N 1
ATOM 1245 C CA . GLU A 1 158 ? 11.446 -11.309 4.385 1.00 97.38 158 GLU A CA 1
ATOM 1246 C C . GLU A 1 158 ? 11.111 -10.678 3.033 1.00 97.38 158 GLU A C 1
ATOM 1248 O O . GLU A 1 158 ? 10.101 -9.994 2.903 1.00 97.38 158 GLU A O 1
ATOM 1253 N N . ASP A 1 159 ? 11.965 -10.896 2.036 1.00 97.44 159 ASP A N 1
ATOM 1254 C CA . ASP A 1 159 ? 11.797 -10.383 0.677 1.00 97.44 159 ASP A CA 1
ATOM 1255 C C . ASP A 1 159 ? 11.749 -11.562 -0.292 1.00 97.44 159 ASP A C 1
ATOM 1257 O O . ASP A 1 159 ? 12.706 -12.337 -0.379 1.00 97.44 159 ASP A O 1
ATOM 1261 N N . ARG A 1 160 ? 10.641 -11.697 -1.020 1.00 95.81 160 ARG A N 1
ATOM 1262 C CA . ARG A 1 160 ? 10.460 -12.749 -2.019 1.00 95.81 160 ARG A CA 1
ATOM 1263 C C . ARG A 1 160 ? 10.085 -12.148 -3.362 1.00 95.81 160 ARG A C 1
ATOM 1265 O O . ARG A 1 160 ? 9.179 -11.321 -3.474 1.00 95.81 160 ARG A O 1
ATOM 1272 N N . SER A 1 161 ? 10.741 -12.626 -4.408 1.00 93.12 161 SER A N 1
ATOM 1273 C CA . SER A 1 161 ? 10.298 -12.399 -5.778 1.00 93.12 161 SER A CA 1
ATOM 1274 C C . SER A 1 161 ? 8.948 -13.067 -6.028 1.00 93.12 161 SER A C 1
ATOM 1276 O O . SER A 1 161 ? 8.602 -14.079 -5.409 1.00 93.12 161 SER A O 1
ATOM 1278 N N . ALA A 1 162 ? 8.196 -12.544 -6.997 1.00 89.06 162 ALA A N 1
ATOM 1279 C CA . ALA A 1 162 ? 6.977 -13.203 -7.455 1.00 89.06 162 ALA A CA 1
ATOM 1280 C C . ALA A 1 162 ? 7.241 -14.658 -7.898 1.00 89.06 162 ALA A C 1
ATOM 1282 O O . ALA A 1 162 ? 6.400 -15.525 -7.682 1.00 89.06 162 ALA A O 1
ATOM 1283 N N . ALA A 1 163 ? 8.429 -14.932 -8.449 1.00 85.56 163 ALA A N 1
ATOM 1284 C CA . ALA A 1 163 ? 8.882 -16.270 -8.821 1.00 85.56 163 ALA A CA 1
ATOM 1285 C C . ALA A 1 163 ? 8.922 -17.234 -7.626 1.00 85.56 163 ALA A C 1
ATOM 1287 O O . ALA A 1 163 ? 8.283 -18.284 -7.655 1.00 85.56 163 ALA A O 1
ATOM 1288 N N . GLU A 1 164 ? 9.633 -16.849 -6.563 1.00 89.56 164 GLU A N 1
ATOM 1289 C CA . GLU A 1 164 ? 9.770 -17.644 -5.335 1.00 89.56 164 GLU A CA 1
ATOM 1290 C C . GLU A 1 164 ? 8.419 -17.851 -4.645 1.00 89.56 164 GLU A C 1
ATOM 1292 O O . GLU A 1 164 ? 8.144 -18.924 -4.107 1.00 89.56 164 GLU A O 1
ATOM 1297 N N . LEU A 1 165 ? 7.547 -16.838 -4.677 1.00 88.62 165 LEU A N 1
ATOM 1298 C CA . LEU A 1 165 ? 6.195 -16.955 -4.139 1.00 88.62 165 LEU A CA 1
ATOM 1299 C C . LEU A 1 165 ? 5.367 -17.970 -4.922 1.00 88.62 165 LEU A C 1
ATOM 1301 O O . LEU A 1 165 ? 4.818 -18.885 -4.309 1.00 88.62 165 LEU A O 1
ATOM 1305 N N . VAL A 1 166 ? 5.296 -17.838 -6.249 1.00 84.56 166 VAL A N 1
ATOM 1306 C CA . VAL A 1 166 ? 4.557 -18.775 -7.107 1.00 84.56 166 VAL A CA 1
ATOM 1307 C C . VAL A 1 166 ? 5.053 -20.202 -6.892 1.00 84.56 166 VAL A C 1
ATOM 1309 O O . VAL A 1 166 ? 4.228 -21.093 -6.699 1.00 84.56 166 VAL A O 1
ATOM 1312 N N . ASP A 1 167 ? 6.368 -20.417 -6.844 1.00 84.00 167 ASP A N 1
ATOM 1313 C CA . ASP A 1 167 ? 6.955 -21.734 -6.574 1.00 84.00 167 ASP A CA 1
ATOM 1314 C C . ASP A 1 167 ? 6.523 -22.280 -5.201 1.00 84.00 167 ASP A C 1
ATOM 1316 O O . ASP A 1 167 ? 6.031 -23.405 -5.101 1.00 84.00 167 ASP A O 1
ATOM 1320 N N . SER A 1 168 ? 6.558 -21.444 -4.155 1.00 85.19 168 SER A N 1
ATOM 1321 C CA . SER A 1 168 ? 6.181 -21.853 -2.793 1.00 85.19 168 SER A CA 1
ATOM 1322 C C . SER A 1 168 ? 4.714 -22.283 -2.635 1.00 85.19 168 SER A C 1
ATOM 1324 O O . SER A 1 168 ? 4.417 -23.143 -1.806 1.00 85.19 168 SER A O 1
ATOM 1326 N N . TYR A 1 169 ? 3.796 -21.735 -3.440 1.00 79.62 169 TYR A N 1
ATOM 1327 C CA . TYR A 1 169 ? 2.382 -22.142 -3.466 1.00 79.62 169 TYR A CA 1
ATOM 1328 C C . TYR A 1 169 ? 2.097 -23.276 -4.464 1.00 79.62 169 TYR A C 1
ATOM 1330 O O . TYR A 1 169 ? 1.022 -23.875 -4.426 1.00 79.62 169 TYR A O 1
ATOM 1338 N N . SER A 1 170 ? 3.047 -23.597 -5.346 1.00 70.06 170 SER A N 1
ATOM 1339 C CA . SER A 1 170 ? 2.884 -24.598 -6.410 1.00 70.06 170 SER A CA 1
ATOM 1340 C C . SER A 1 170 ? 3.134 -26.039 -5.953 1.00 70.06 170 SER A C 1
ATOM 1342 O O . SER A 1 170 ? 3.035 -26.950 -6.775 1.00 70.06 170 SER A O 1
ATOM 1344 N N . GLY A 1 171 ? 3.380 -26.265 -4.656 1.00 58.78 171 GLY A N 1
ATOM 1345 C CA . GLY A 1 171 ? 3.734 -27.558 -4.052 1.00 58.78 171 GLY A CA 1
ATOM 1346 C C . GLY A 1 171 ? 2.797 -28.751 -4.313 1.00 58.78 171 GLY A C 1
ATOM 1347 O O . GLY A 1 171 ? 3.163 -29.858 -3.944 1.00 58.78 171 GLY A O 1
ATOM 1348 N N . GLU A 1 172 ? 1.649 -28.574 -4.981 1.00 55.00 172 GLU A N 1
ATOM 1349 C CA . GLU A 1 172 ? 0.739 -29.648 -5.428 1.00 55.00 172 GLU A CA 1
ATOM 1350 C C . GLU A 1 172 ? 0.009 -29.367 -6.772 1.00 55.00 172 GLU A C 1
ATOM 1352 O O . GLU A 1 172 ? -0.819 -30.167 -7.209 1.00 55.00 172 GLU A O 1
ATOM 1357 N N . LEU A 1 173 ? 0.311 -28.274 -7.491 1.00 48.91 173 LEU A N 1
ATOM 1358 C CA . LEU A 1 173 ? -0.355 -27.922 -8.761 1.00 48.91 173 LEU A CA 1
ATOM 1359 C C . LEU A 1 173 ? 0.656 -27.634 -9.878 1.00 48.91 173 LEU A C 1
ATOM 1361 O O . LEU A 1 173 ? 0.942 -26.498 -10.251 1.00 48.91 173 LEU A O 1
ATOM 1365 N N . THR A 1 174 ? 1.154 -28.711 -10.481 1.00 46.97 174 THR A N 1
ATOM 1366 C CA . THR A 1 174 ? 2.040 -28.703 -11.651 1.00 46.97 174 THR A CA 1
ATOM 1367 C C . THR A 1 174 ? 1.297 -28.275 -12.929 1.00 46.97 174 THR A C 1
ATOM 1369 O O . THR A 1 174 ? 1.058 -29.086 -13.823 1.00 46.97 174 THR A O 1
ATOM 1372 N N . ARG A 1 175 ? 0.887 -27.002 -13.034 1.00 50.47 175 ARG A N 1
ATOM 1373 C CA . ARG A 1 175 ? 0.391 -26.416 -14.301 1.00 50.47 175 ARG A CA 1
ATOM 1374 C C . ARG A 1 175 ? 0.848 -24.986 -14.618 1.00 50.47 175 ARG A C 1
ATOM 1376 O O . ARG A 1 175 ? 0.592 -24.548 -15.733 1.00 50.47 175 ARG A O 1
ATOM 1383 N N . PHE A 1 176 ? 1.567 -24.295 -13.729 1.00 49.25 176 PHE A N 1
ATOM 1384 C CA . PHE A 1 176 ? 2.076 -22.934 -13.999 1.00 49.25 176 PHE A CA 1
ATOM 1385 C C . PHE A 1 176 ? 3.602 -22.838 -14.193 1.00 49.25 176 PHE A C 1
ATOM 1387 O O . PHE A 1 176 ? 4.113 -21.762 -14.474 1.00 49.25 176 PHE A O 1
ATOM 1394 N N . VAL A 1 177 ? 4.342 -23.946 -14.079 1.00 48.75 177 VAL A N 1
ATOM 1395 C CA . VAL A 1 177 ? 5.805 -23.919 -13.856 1.00 48.75 177 VAL A CA 1
ATOM 1396 C C . VAL A 1 177 ? 6.657 -23.730 -15.124 1.00 48.75 177 VAL A C 1
ATOM 1398 O O . VAL A 1 177 ? 7.873 -23.798 -15.039 1.00 48.75 177 VAL A O 1
ATOM 1401 N N . ASN A 1 178 ? 6.087 -23.430 -16.295 1.00 47.28 178 ASN A N 1
ATOM 1402 C CA . ASN A 1 178 ? 6.926 -23.282 -17.496 1.00 47.28 178 ASN A CA 1
ATOM 1403 C C . ASN A 1 178 ? 7.132 -21.861 -18.015 1.00 47.28 178 ASN A C 1
ATOM 1405 O O . ASN A 1 178 ? 8.018 -21.716 -18.837 1.00 47.28 178 ASN A O 1
ATOM 1409 N N . ASP A 1 179 ? 6.436 -20.837 -17.509 1.00 57.84 179 ASP A N 1
ATOM 1410 C CA . ASP A 1 179 ? 6.751 -19.433 -17.813 1.00 57.84 179 ASP A CA 1
ATOM 1411 C C . ASP A 1 179 ? 6.124 -18.523 -16.747 1.00 57.84 179 ASP A C 1
ATOM 1413 O O . ASP A 1 179 ? 4.910 -18.303 -16.741 1.00 57.84 179 ASP A O 1
ATOM 1417 N N . ILE A 1 180 ? 6.929 -17.974 -15.830 1.00 60.75 180 ILE A N 1
ATOM 1418 C CA . ILE A 1 180 ? 6.463 -16.842 -15.017 1.00 60.75 180 ILE A CA 1
ATOM 1419 C C . ILE A 1 180 ? 6.199 -15.701 -15.999 1.00 60.75 180 ILE A C 1
ATOM 1421 O O . ILE A 1 180 ? 7.133 -15.327 -16.715 1.00 60.75 180 ILE A O 1
ATOM 1425 N N . PRO A 1 181 ? 4.978 -15.130 -16.044 1.00 67.31 181 PRO A N 1
ATOM 1426 C CA . PRO A 1 181 ? 4.689 -14.023 -16.939 1.00 67.31 181 PRO A CA 1
ATOM 1427 C C . PRO A 1 181 ? 5.756 -12.944 -16.788 1.00 67.31 181 PRO A C 1
ATOM 1429 O O . PRO A 1 181 ? 6.064 -12.543 -15.666 1.00 67.31 181 PRO A O 1
ATOM 1432 N N . ASP A 1 182 ? 6.295 -12.446 -17.899 1.00 68.88 182 ASP A N 1
ATOM 1433 C CA . ASP A 1 182 ? 7.347 -11.418 -17.898 1.00 68.88 182 ASP A CA 1
ATOM 1434 C C . ASP A 1 182 ? 6.997 -10.209 -17.013 1.00 68.88 182 ASP A C 1
ATOM 1436 O O . ASP A 1 182 ? 7.854 -9.606 -16.366 1.00 68.88 182 ASP A O 1
ATOM 1440 N N . GLN A 1 183 ? 5.699 -9.929 -16.896 1.00 66.00 183 GLN A N 1
ATOM 1441 C CA . GLN A 1 183 ? 5.108 -8.906 -16.040 1.00 66.00 183 GLN A CA 1
ATOM 1442 C C . GLN A 1 183 ? 5.433 -9.086 -14.545 1.00 66.00 183 GLN A C 1
ATOM 1444 O O . GLN A 1 183 ? 5.464 -8.110 -13.800 1.00 66.00 183 GLN A O 1
ATOM 1449 N N . LEU A 1 184 ? 5.677 -10.303 -14.072 1.00 74.44 184 LEU A N 1
ATOM 1450 C CA . LEU A 1 184 ? 5.964 -10.577 -12.664 1.00 74.44 184 LEU A CA 1
ATOM 1451 C C . LEU A 1 184 ? 7.464 -10.570 -12.348 1.00 74.44 184 LEU A C 1
ATOM 1453 O O . LEU A 1 184 ? 7.824 -10.515 -11.177 1.00 74.44 184 LEU A O 1
ATOM 1457 N N . ARG A 1 185 ? 8.351 -10.563 -13.355 1.00 80.81 185 ARG A N 1
ATOM 1458 C CA . ARG A 1 185 ? 9.812 -10.671 -13.150 1.00 80.81 185 ARG A CA 1
ATOM 1459 C C . ARG A 1 185 ? 10.402 -9.525 -12.325 1.00 80.81 185 ARG A C 1
ATOM 1461 O O . ARG A 1 185 ? 11.365 -9.719 -11.586 1.00 80.81 185 ARG A O 1
ATOM 1468 N N . ALA A 1 186 ? 9.832 -8.330 -12.458 1.00 87.62 186 ALA A N 1
ATOM 1469 C CA . ALA A 1 186 ? 10.246 -7.162 -11.689 1.00 87.62 186 ALA A CA 1
ATOM 1470 C C . ALA A 1 186 ? 9.540 -7.060 -10.327 1.00 87.62 186 ALA A C 1
ATOM 1472 O O . ALA A 1 186 ? 9.947 -6.251 -9.506 1.00 87.62 186 ALA A O 1
ATOM 1473 N N . SER A 1 187 ? 8.491 -7.845 -10.073 1.00 92.62 187 SER A N 1
ATOM 1474 C CA . SER A 1 187 ? 7.680 -7.713 -8.863 1.00 92.62 187 SER A CA 1
ATOM 1475 C C . SER A 1 187 ? 8.254 -8.529 -7.711 1.00 92.62 187 SER A C 1
ATOM 1477 O O . SER A 1 187 ? 8.622 -9.702 -7.860 1.00 92.62 187 SER A O 1
ATOM 1479 N N . ARG A 1 188 ? 8.310 -7.894 -6.544 1.00 95.81 188 ARG A N 1
ATOM 1480 C CA . ARG A 1 188 ? 8.735 -8.494 -5.282 1.00 95.81 188 ARG A CA 1
ATOM 1481 C C . ARG A 1 188 ? 7.787 -8.066 -4.176 1.00 95.81 188 ARG A C 1
ATOM 1483 O O . ARG A 1 188 ? 7.240 -6.969 -4.241 1.00 95.81 188 ARG A O 1
ATOM 1490 N N . ILE A 1 189 ? 7.609 -8.921 -3.175 1.00 97.12 189 ILE A N 1
ATOM 1491 C CA . ILE A 1 189 ? 6.846 -8.624 -1.961 1.00 97.12 189 ILE A CA 1
ATOM 1492 C C . ILE A 1 189 ? 7.790 -8.706 -0.772 1.00 97.12 189 ILE A C 1
ATOM 1494 O O . ILE A 1 189 ? 8.542 -9.672 -0.623 1.00 97.12 189 ILE A O 1
ATOM 1498 N N . VAL A 1 190 ? 7.709 -7.696 0.085 1.00 97.75 190 VAL A N 1
ATOM 1499 C CA . VAL A 1 190 ? 8.441 -7.606 1.341 1.00 97.75 190 VAL A CA 1
ATOM 1500 C C . VAL A 1 190 ? 7.470 -7.638 2.499 1.00 97.75 190 VAL A C 1
ATOM 1502 O O . VAL A 1 190 ? 6.448 -6.955 2.496 1.00 97.75 190 VAL A O 1
ATOM 1505 N N . ARG A 1 191 ? 7.842 -8.407 3.516 1.00 97.75 191 ARG A N 1
ATOM 1506 C CA . ARG A 1 191 ? 7.271 -8.385 4.855 1.00 97.75 191 ARG A CA 1
ATOM 1507 C C . ARG A 1 191 ? 8.361 -7.953 5.829 1.00 97.75 191 ARG A C 1
ATOM 1509 O O . ARG A 1 191 ? 9.391 -8.618 5.932 1.00 97.75 191 ARG A O 1
ATOM 1516 N N . ALA A 1 192 ? 8.139 -6.856 6.543 1.00 97.06 192 ALA A N 1
ATOM 1517 C CA . ALA A 1 192 ? 9.085 -6.312 7.511 1.00 97.06 192 ALA A CA 1
ATOM 1518 C C . ALA A 1 192 ? 8.425 -6.102 8.881 1.00 97.06 192 ALA A C 1
ATOM 1520 O O . ALA A 1 192 ? 7.269 -5.685 8.958 1.00 97.06 192 ALA A O 1
ATOM 1521 N N . GLN A 1 193 ? 9.158 -6.402 9.955 1.00 94.50 193 GLN A N 1
ATOM 1522 C CA . GLN A 1 193 ? 8.706 -6.260 11.344 1.00 94.50 193 GLN A CA 1
ATOM 1523 C C . GLN A 1 193 ? 9.779 -5.579 12.207 1.00 94.50 193 GLN A C 1
ATOM 1525 O O . GLN A 1 193 ? 10.976 -5.805 11.989 1.00 94.50 193 GLN A O 1
ATOM 1530 N N . LEU A 1 194 ? 9.333 -4.743 13.151 1.00 88.31 194 LEU A N 1
ATOM 1531 C CA . LEU A 1 194 ? 10.166 -4.115 14.188 1.00 88.31 194 LEU A CA 1
ATOM 1532 C C . LEU A 1 194 ? 10.557 -5.128 15.272 1.00 88.31 194 LEU A C 1
ATOM 1534 O O . LEU A 1 194 ? 9.642 -5.800 15.803 1.00 88.31 194 LEU A O 1
#

InterPro domains:
  IPR007213 Methyltransferase Ppm1/Ppm2/Tcmp [PF04072] (1-96)
  IPR011610 S-adenosyl-L-methionine-dependent methyltransferase ML2640-like [TIGR00027] (1-169)
  IPR029063 S-adenosyl-L-methionine-dependent methyltransferase superfamily [G3DSA:3.40.50.150] (1-193)
  IPR029063 S-adenosyl-L-methionine-dependent methyltransferase superfamily [SSF53335] (1-171)

pLDDT: mean 91.24, std 10.76, range [46.97, 98.56]

Organism: NCBI:txid908250

Nearest PDB structures (foldseek):
  2uyq-assembly1_A  TM=7.535E-01  e=6.276E-11  Mycobacterium leprae
  2uyo-assembly1_A  TM=7.604E-01  e=8.516E-10  Mycobacterium leprae
  3p71-assembly1_T  TM=8.187E-01  e=6.717E-08  Homo sapiens
  1rjd-assembly2_B  TM=7.867E-01  e=2.423E-06  Saccharomyces cerevisiae
  2qyo-assembly1_B  TM=4.893E-01  e=1.409E-05  unclassified

Mean predicted aligned error: 4.87 Å

Solvent-accessible surface area (backbone atoms only — not comparable to full-atom values): 11033 Å² total; per-residue (Å²): 56,52,36,70,82,69,54,62,68,77,68,65,86,65,82,92,59,74,36,70,41,29,19,39,55,68,55,48,53,49,45,53,50,54,31,57,79,68,71,51,83,80,47,93,47,48,43,82,34,67,38,45,68,84,80,47,60,64,68,60,44,40,49,75,70,66,52,56,64,93,47,79,52,74,47,51,30,53,90,38,47,27,63,28,52,69,65,38,45,47,52,54,52,51,55,58,55,63,45,87,43,69,36,37,41,36,35,34,45,34,37,71,63,91,45,70,70,50,37,54,53,51,48,58,50,40,53,55,32,36,76,72,73,56,47,69,67,38,68,44,50,72,71,59,47,56,48,52,43,43,74,58,53,38,73,49,75,47,76,39,43,44,64,58,50,54,56,68,72,36,83,84,53,94,78,63,89,86,65,79,56,76,85,41,75,38,32,31,42,38,41,36,27,87

Secondary structure (DSSP, 8-state):
---TT--HHHH---TT--EEEEE-HHHHHHHHHHHHHTT-PPPTTEEEEE--TTTS-HHHHHHHTT--TTS-EEEEE-S-GGGS-HHHHHHHHHHHHT-SS-EEEEEEEEPPPSSHHHHHHHHHHHHHHHHTT--------HHHHHHHHHHTT--EEEEEEHHHHHHHH-TT-TTSTT---GGGTTEEEEEEE-

Sequence (194 aa):
MGAGLDTFGFRHSHRGLQTFEVDHPATQAWKRGRLMDAGIDVPAAVTFVPVDFETDSLTRALEHNGFRSTEPAVFVWLGVVFYLTPDAALSTLEYVAGQPHPTEVVFDYLQPAHTDESREHLQARADRLAAAGEAWHTYFTPDDLARQLRVLGFTHIEDRSAAELVDSYSGELTRFVNDIPDQLRASRIVRAQL

Foldseek 3Di:
DQCQQPCCQVPDPDPPAAAEAEHAPVSLVVNVVVCVVVVHDRDPSYFYQHDDLADDDPVVSCVVRPNDLVDEEEAEAEPPLQQDAPVSNLNVLLVQLPRPDKYKYKYKFFAADPDPVLNVVVVVVQVVCVVVVRHGHDHDHPVRVVVSNVVSPFDDKDKAQPLRVCVVVCPPPPDPPPDDPSVRRRMMMMMTID